Protein AF-A0A811NCP0-F1 (afdb_monomer)

Foldseek 3Di:
DVQVVLVVVLVVLVVVLVVLVVLLVVLQCVQPPVVHQGLDRDQADPVGHGDPSDDPVVSVVSNVVSVVSVVVSVVSVVSSVVSVVVNVVVVVVVVVVVPVVDDPDDDDDDDDDDDDDDDDDDPPVQDFDDFAQDDDPPDPCVVVPDDHGQTHQDDQPQGDDDVSVVVVVVRCVVQPVHDRDPPDSPDPDDDDDD

Organism: NCBI:txid422564

Mean predicted aligned error: 18.84 Å

Radius of gyration: 27.93 Å; Cα contacts (8 Å, |Δi|>4): 122; chains: 1; bounding box: 70×45×68 Å

Secondary structure (DSSP, 8-state):
--HHHHHHHHHHHHHHHHHHHHHHHHHHHHHTSTT--TTT--SB-TTSSBPTTS-HHHHHHHHHHHHHHHHHHHHHHHHHHHHHHHHHHHHHHHHHHHHTTS----------------SS-----PPP-EE-----TTSHHHHTT--TT-EE-EETTEES-TTHHHHHHHHHHHTTT-PPP-------------

Solvent-accessible surface area (backbone atoms only — not comparable to full-atom values): 12337 Å² total; per-residue (Å²): 131,61,67,69,54,48,53,54,52,38,53,52,42,51,54,50,42,52,53,45,50,55,49,45,49,52,50,50,52,60,30,57,34,93,89,44,48,40,92,80,52,72,69,50,47,98,88,72,45,75,42,85,90,52,64,60,72,56,52,51,51,49,50,52,52,46,54,52,44,52,51,52,44,50,53,43,50,55,50,40,53,54,42,50,51,51,53,51,55,56,49,53,56,49,52,58,63,61,53,69,80,69,73,96,77,89,86,87,88,88,87,88,86,85,91,82,88,85,87,78,88,79,76,73,83,62,56,61,74,48,64,39,84,79,81,58,89,89,35,70,57,47,76,74,64,60,53,78,67,42,58,40,39,59,55,93,95,43,54,75,51,97,64,44,66,64,50,51,52,52,53,50,67,74,41,62,98,52,91,75,83,88,83,71,78,72,79,78,78,82,80,86,82,129

InterPro domains:
  IPR035269 26S Proteasome non-ATPase regulatory subunit 9 [PTHR12651] (1-181)
  IPR036034 PDZ superfamily [G3DSA:2.30.42.10] (113-191)
  IPR036034 PDZ superfamily [SSF50156] (107-165)
  IPR040815 Nas2, N-terminal [PF18265] (12-89)

Structure (mmCIF, N/CA/C/O backbone):
data_AF-A0A811NCP0-F1
#
_entry.id   AF-A0A811NCP0-F1
#
loop_
_atom_site.group_PDB
_atom_site.id
_atom_site.type_symbol
_atom_site.label_atom_id
_atom_site.label_alt_id
_atom_site.label_comp_id
_atom_site.label_asym_id
_atom_site.label_entity_id
_atom_site.label_seq_id
_atom_site.pdbx_PDB_ins_code
_atom_site.Cartn_x
_atom_site.Cartn_y
_atom_site.Cartn_z
_atom_site.occupancy
_atom_site.B_iso_or_equiv
_atom_site.auth_seq_id
_atom_site.auth_comp_id
_atom_site.auth_asym_id
_atom_site.auth_atom_id
_atom_site.pdbx_PDB_model_num
ATOM 1 N N . MET A 1 1 ? -4.369 8.694 32.221 1.00 52.19 1 MET A N 1
ATOM 2 C CA . MET A 1 1 ? -3.787 9.727 31.330 1.00 52.19 1 MET A CA 1
ATOM 3 C C . MET A 1 1 ? -3.137 9.151 30.058 1.00 52.19 1 MET A C 1
ATOM 5 O O . MET A 1 1 ? -2.475 9.900 29.364 1.00 52.19 1 MET A O 1
ATOM 9 N N . VAL A 1 2 ? -3.370 7.880 29.686 1.00 60.38 2 VAL A N 1
ATOM 10 C CA . VAL A 1 2 ? -2.637 7.196 28.590 1.00 60.38 2 VAL A CA 1
ATOM 11 C C . VAL A 1 2 ? -3.219 7.449 27.186 1.00 60.38 2 VAL A C 1
ATOM 13 O O . VAL A 1 2 ? -2.482 7.603 26.223 1.00 60.38 2 VAL A O 1
ATOM 16 N N . ALA A 1 3 ? -4.543 7.580 27.057 1.00 62.66 3 ALA A N 1
ATOM 17 C CA . ALA A 1 3 ? -5.211 7.756 25.760 1.00 62.66 3 ALA A CA 1
ATOM 18 C C . ALA A 1 3 ? -4.748 8.952 24.883 1.00 62.66 3 ALA A C 1
ATOM 20 O O . ALA A 1 3 ? -4.667 8.773 23.667 1.00 62.66 3 ALA A O 1
ATOM 21 N N . PRO A 1 4 ? -4.464 10.166 25.413 1.00 72.94 4 PRO A N 1
ATOM 22 C CA . PRO A 1 4 ? -4.012 11.272 24.562 1.00 72.94 4 PRO A CA 1
ATOM 23 C C . PRO A 1 4 ? -2.613 11.040 23.976 1.00 72.94 4 PRO A C 1
ATOM 25 O O . PRO A 1 4 ? -2.344 11.505 22.872 1.00 72.94 4 PRO A O 1
ATOM 28 N N . ASP A 1 5 ? -1.761 10.296 24.683 1.00 87.94 5 ASP A N 1
ATOM 29 C CA . ASP A 1 5 ? -0.384 10.019 24.273 1.00 87.94 5 ASP A CA 1
ATOM 30 C C . ASP A 1 5 ? -0.344 9.019 23.108 1.00 87.94 5 ASP A C 1
ATOM 32 O O . ASP A 1 5 ? 0.209 9.313 22.049 1.00 87.94 5 ASP A O 1
ATOM 36 N N . VAL A 1 6 ? -1.087 7.910 23.230 1.00 92.00 6 VAL A N 1
ATOM 37 C CA . VAL A 1 6 ? -1.214 6.894 22.168 1.00 92.00 6 VAL A CA 1
ATOM 38 C C . VAL A 1 6 ? -1.834 7.487 20.900 1.00 92.00 6 VAL A C 1
ATOM 40 O O . VAL A 1 6 ? -1.394 7.194 19.788 1.00 92.00 6 VAL A O 1
ATOM 43 N N . LYS A 1 7 ? -2.829 8.375 21.035 1.00 91.94 7 LYS A N 1
ATOM 44 C CA . LYS A 1 7 ? -3.429 9.065 19.883 1.00 91.94 7 LYS A CA 1
ATOM 45 C C . LYS A 1 7 ? -2.405 9.936 19.149 1.00 91.94 7 LYS A C 1
ATOM 47 O O . LYS A 1 7 ? -2.344 9.888 17.922 1.00 91.94 7 LYS A O 1
ATOM 52 N N . ALA A 1 8 ? -1.616 10.720 19.883 1.00 93.81 8 ALA A N 1
ATOM 53 C CA . ALA A 1 8 ? -0.586 11.571 19.295 1.00 93.81 8 ALA A CA 1
ATOM 54 C C . ALA A 1 8 ? 0.528 10.744 18.631 1.00 93.81 8 ALA A C 1
ATOM 56 O O . ALA A 1 8 ? 0.982 11.094 17.543 1.00 93.81 8 ALA A O 1
ATOM 57 N N . GLU A 1 9 ? 0.937 9.631 19.244 1.00 94.44 9 GLU A N 1
ATOM 58 C CA . GLU A 1 9 ? 1.897 8.699 18.646 1.00 94.44 9 GLU A CA 1
ATOM 59 C C . GLU A 1 9 ? 1.352 8.071 17.356 1.00 94.44 9 GLU A C 1
ATOM 61 O O . GLU A 1 9 ? 2.052 8.034 16.348 1.00 94.44 9 GLU A O 1
ATOM 66 N N . THR A 1 10 ? 0.085 7.647 17.350 1.00 95.12 10 THR A N 1
ATOM 67 C CA . THR A 1 10 ? -0.569 7.069 16.163 1.00 95.12 10 THR A CA 1
ATOM 68 C C . THR A 1 10 ? -0.574 8.046 14.990 1.00 95.12 10 THR A C 1
ATOM 70 O O . THR A 1 10 ? -0.2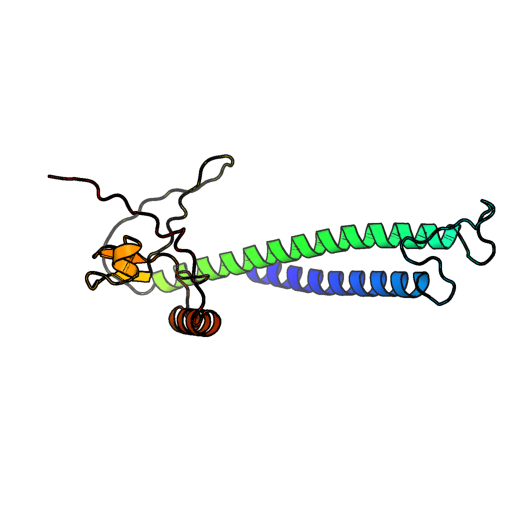47 7.660 13.873 1.00 95.12 10 THR A O 1
ATOM 73 N N . MET A 1 11 ? -0.891 9.322 15.242 1.00 95.81 11 MET A N 1
ATOM 74 C CA . MET A 1 11 ? -0.859 10.363 14.207 1.00 95.81 11 MET A CA 1
ATOM 75 C C . MET A 1 11 ? 0.549 10.541 13.627 1.00 95.81 11 MET A C 1
ATOM 77 O O . MET A 1 11 ? 0.709 10.537 12.412 1.00 95.81 11 MET A O 1
ATOM 81 N N . LYS A 1 12 ? 1.584 10.586 14.477 1.00 96.88 12 LYS A N 1
ATOM 82 C CA . LYS A 1 12 ? 2.981 10.660 14.016 1.00 96.88 12 LYS A CA 1
ATOM 83 C C . LYS A 1 12 ? 3.385 9.454 13.168 1.00 96.88 12 LYS A C 1
ATOM 85 O O . LYS A 1 12 ? 4.094 9.615 12.181 1.00 96.88 12 LYS A O 1
ATOM 90 N N . LEU A 1 13 ? 2.948 8.251 13.547 1.00 97.38 13 LEU A N 1
ATOM 91 C CA . LEU A 1 13 ? 3.222 7.036 12.777 1.00 97.38 13 LEU A CA 1
ATOM 92 C C . LEU A 1 13 ? 2.517 7.054 11.417 1.00 97.38 13 LEU A C 1
ATOM 94 O O . LEU A 1 13 ? 3.100 6.598 10.440 1.00 97.38 13 LEU A O 1
ATOM 98 N N . MET A 1 14 ? 1.302 7.604 11.326 1.00 97.12 14 MET A N 1
ATOM 99 C CA . MET A 1 14 ? 0.609 7.787 10.045 1.00 97.12 14 MET A CA 1
ATOM 100 C C . MET A 1 14 ? 1.367 8.748 9.122 1.00 97.12 14 MET A C 1
ATOM 102 O O . MET A 1 14 ? 1.558 8.429 7.949 1.00 97.12 14 MET A O 1
ATOM 106 N N . ASP A 1 15 ? 1.855 9.872 9.654 1.00 97.62 15 ASP A N 1
ATOM 107 C CA . ASP A 1 15 ? 2.679 10.819 8.891 1.00 97.62 15 ASP A CA 1
ATOM 108 C C . ASP A 1 15 ? 3.985 10.159 8.417 1.00 97.62 15 ASP A C 1
ATOM 110 O O . ASP A 1 15 ? 4.369 10.277 7.252 1.00 97.62 15 ASP A O 1
ATOM 114 N N . GLN A 1 16 ? 4.644 9.400 9.301 1.00 97.31 16 GLN A N 1
ATOM 115 C CA . GLN A 1 16 ? 5.842 8.633 8.959 1.00 97.31 16 GLN A CA 1
ATOM 116 C C . GLN A 1 16 ? 5.556 7.593 7.868 1.00 97.31 16 GLN A C 1
ATOM 118 O O . GLN A 1 16 ? 6.345 7.466 6.932 1.00 97.31 16 GLN A O 1
ATOM 123 N N . ARG A 1 17 ? 4.425 6.879 7.951 1.00 98.06 17 ARG A N 1
ATOM 124 C CA . ARG A 1 17 ? 4.001 5.908 6.934 1.00 98.06 17 ARG A CA 1
ATOM 125 C C . ARG A 1 17 ? 3.844 6.574 5.568 1.00 98.06 17 ARG A C 1
ATOM 127 O O . ARG A 1 17 ? 4.369 6.054 4.590 1.00 98.06 17 ARG A O 1
ATOM 134 N N . GLY A 1 18 ? 3.204 7.743 5.518 1.00 97.81 18 GLY A N 1
ATOM 135 C CA . GLY A 1 18 ? 3.064 8.523 4.286 1.00 97.81 18 GLY A CA 1
ATOM 136 C C . GLY A 1 18 ? 4.411 8.964 3.699 1.00 97.81 18 GLY A C 1
ATOM 137 O O . GLY A 1 18 ? 4.603 8.918 2.487 1.00 97.81 18 GLY A O 1
ATOM 138 N N . GLY A 1 19 ? 5.379 9.324 4.550 1.00 97.69 19 GLY A N 1
ATOM 139 C CA . GLY A 1 19 ? 6.748 9.622 4.118 1.00 97.69 19 GLY A CA 1
ATOM 140 C C . GLY A 1 19 ? 7.460 8.417 3.491 1.00 97.69 19 GLY A C 1
ATOM 141 O O . GLY A 1 19 ? 8.088 8.554 2.441 1.00 97.69 19 GLY A O 1
ATOM 142 N N . LEU A 1 20 ? 7.320 7.233 4.098 1.00 97.88 20 LEU A N 1
ATOM 143 C CA . LEU A 1 20 ? 7.867 5.982 3.560 1.00 97.88 20 LEU A CA 1
ATOM 144 C C . LEU A 1 20 ? 7.220 5.614 2.218 1.00 97.88 20 LEU A C 1
ATOM 146 O O . LEU A 1 20 ? 7.925 5.239 1.285 1.00 97.88 20 LEU A O 1
ATOM 150 N N . GLU A 1 21 ? 5.897 5.748 2.103 1.00 97.75 21 GLU A N 1
ATOM 151 C CA . GLU A 1 21 ? 5.142 5.493 0.866 1.00 97.75 21 GLU A CA 1
ATOM 152 C C . GLU A 1 21 ? 5.612 6.401 -0.276 1.00 97.75 21 GLU A C 1
ATOM 154 O O . GLU A 1 21 ? 5.972 5.907 -1.344 1.00 97.75 21 GLU A O 1
ATOM 159 N N . ALA A 1 22 ? 5.731 7.706 -0.021 1.00 98.00 22 ALA A N 1
ATOM 160 C CA . ALA A 1 22 ? 6.229 8.660 -1.008 1.00 98.00 22 ALA A CA 1
ATOM 161 C C . ALA A 1 22 ? 7.657 8.330 -1.479 1.00 98.00 22 ALA A C 1
ATOM 163 O O . ALA A 1 22 ? 7.987 8.491 -2.658 1.00 98.00 22 ALA A O 1
ATOM 164 N N . GLU A 1 23 ? 8.516 7.853 -0.574 1.00 97.44 23 GLU A N 1
ATOM 165 C CA . GLU A 1 23 ? 9.870 7.445 -0.936 1.00 97.44 23 GLU A CA 1
ATOM 166 C C . GLU A 1 23 ? 9.886 6.148 -1.757 1.00 97.44 23 GLU A C 1
ATOM 168 O O . GLU A 1 23 ? 10.594 6.070 -2.766 1.00 97.44 23 GLU A O 1
ATOM 173 N N . MET A 1 24 ? 9.077 5.152 -1.381 1.00 98.00 24 MET A N 1
ATOM 174 C CA . MET A 1 24 ? 8.908 3.928 -2.167 1.00 98.00 24 MET A CA 1
ATOM 175 C C . MET A 1 24 ? 8.434 4.250 -3.587 1.00 98.00 24 MET A C 1
ATOM 177 O O . MET A 1 24 ? 9.032 3.762 -4.548 1.00 98.00 24 MET A O 1
ATOM 181 N N . ASP A 1 25 ? 7.431 5.116 -3.731 1.00 97.88 25 ASP A N 1
ATOM 182 C CA . ASP A 1 25 ? 6.893 5.533 -5.028 1.00 97.88 25 ASP A CA 1
ATOM 183 C C . ASP A 1 25 ? 7.942 6.251 -5.881 1.00 97.88 25 ASP A C 1
ATOM 185 O O . ASP A 1 25 ? 8.075 5.967 -7.074 1.00 97.88 25 ASP A O 1
ATOM 189 N N . ALA A 1 26 ? 8.756 7.123 -5.279 1.00 97.44 26 ALA A N 1
ATOM 190 C CA . ALA A 1 26 ? 9.847 7.794 -5.980 1.00 97.44 26 ALA A CA 1
ATOM 191 C C . ALA A 1 26 ? 10.896 6.799 -6.514 1.00 97.44 26 ALA A C 1
ATOM 193 O O . ALA A 1 26 ? 11.385 6.945 -7.642 1.00 97.44 26 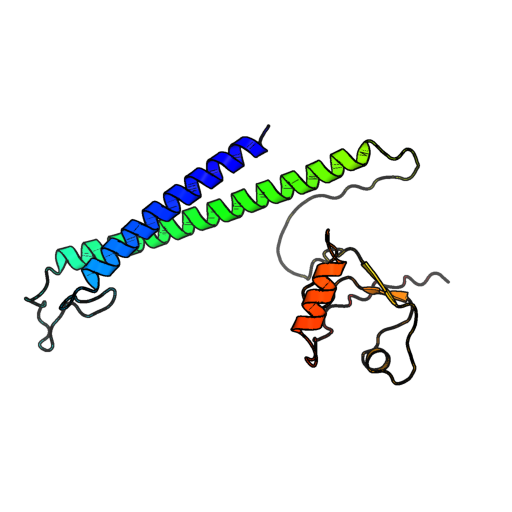ALA A O 1
ATOM 194 N N . ILE A 1 27 ? 11.234 5.769 -5.731 1.00 96.69 27 ILE A N 1
ATOM 195 C CA . ILE A 1 27 ? 12.158 4.707 -6.152 1.00 96.69 27 ILE A CA 1
ATOM 196 C C . ILE A 1 27 ? 11.534 3.858 -7.264 1.00 96.69 27 ILE A C 1
ATOM 198 O O . ILE A 1 27 ? 12.189 3.579 -8.272 1.00 96.69 27 ILE A O 1
ATOM 202 N N . ILE A 1 28 ? 10.265 3.471 -7.116 1.00 96.62 28 ILE A N 1
ATOM 203 C CA . ILE A 1 28 ? 9.532 2.676 -8.108 1.00 96.62 28 ILE A CA 1
ATOM 204 C C . ILE A 1 28 ? 9.437 3.431 -9.436 1.00 96.62 28 ILE A C 1
ATOM 206 O O . ILE A 1 28 ? 9.730 2.850 -10.484 1.00 96.62 28 ILE A O 1
ATOM 210 N N . ALA A 1 29 ? 9.104 4.722 -9.401 1.00 95.88 29 ALA A N 1
ATOM 211 C CA . ALA A 1 29 ? 9.037 5.573 -10.583 1.00 95.88 29 ALA A CA 1
ATOM 212 C C . ALA A 1 29 ? 10.390 5.650 -11.304 1.00 95.88 29 ALA A C 1
ATOM 214 O O . ALA A 1 29 ? 10.447 5.531 -12.527 1.00 95.88 29 ALA A O 1
ATOM 215 N N . ARG A 1 30 ? 11.497 5.771 -10.556 1.00 94.06 30 ARG A N 1
ATOM 216 C CA . ARG A 1 30 ? 12.851 5.777 -11.130 1.00 94.06 30 ARG A CA 1
ATOM 217 C C . ARG A 1 30 ? 13.214 4.442 -11.780 1.00 94.06 30 ARG A C 1
ATOM 219 O O . ARG A 1 30 ? 13.768 4.433 -12.873 1.00 94.06 30 ARG A O 1
ATOM 226 N N . LEU A 1 31 ? 12.913 3.323 -11.120 1.00 94.50 31 LEU A N 1
ATOM 227 C CA . LEU A 1 31 ? 13.220 1.983 -11.635 1.00 94.50 31 LEU A CA 1
ATOM 228 C C . LEU A 1 31 ? 12.360 1.598 -12.847 1.00 94.50 31 LEU A C 1
ATOM 230 O O . LEU A 1 31 ? 12.810 0.820 -13.687 1.00 94.50 31 LEU A O 1
ATOM 234 N N . THR A 1 32 ? 11.142 2.135 -12.928 1.00 94.75 32 THR A N 1
ATOM 235 C CA . THR A 1 32 ? 10.143 1.833 -13.972 1.00 94.75 32 THR A CA 1
ATOM 236 C C . THR A 1 32 ? 10.107 2.899 -15.073 1.00 94.75 32 THR A C 1
ATOM 238 O O . THR A 1 32 ? 9.247 2.865 -15.951 1.00 94.75 32 THR A O 1
ATOM 241 N N . ALA A 1 33 ? 11.044 3.852 -15.057 1.00 92.00 33 ALA A N 1
ATOM 242 C CA . ALA A 1 33 ? 11.210 4.804 -16.146 1.00 92.00 33 ALA A CA 1
ATOM 243 C C . ALA A 1 33 ? 11.435 4.066 -17.486 1.00 92.00 33 ALA A C 1
ATOM 245 O O . ALA A 1 33 ? 11.950 2.944 -17.485 1.00 92.00 33 ALA A O 1
ATOM 246 N N . PRO A 1 34 ? 11.073 4.660 -18.638 1.00 88.56 34 PRO A N 1
ATOM 247 C CA . PRO A 1 34 ? 11.285 4.034 -19.942 1.00 88.56 34 PRO A CA 1
ATOM 248 C C . PRO A 1 34 ? 12.755 3.636 -20.137 1.00 88.56 34 PRO A C 1
ATOM 250 O O . PRO A 1 34 ? 13.644 4.473 -20.003 1.00 88.56 34 PRO A O 1
ATOM 253 N N . GLY A 1 35 ? 13.011 2.357 -20.430 1.00 84.00 35 GLY A N 1
ATOM 254 C CA . GLY A 1 35 ? 14.371 1.803 -20.527 1.00 84.00 35 GLY A CA 1
ATOM 255 C C . GLY A 1 35 ? 14.975 1.333 -19.196 1.00 84.00 35 GLY A C 1
ATOM 256 O O . GLY A 1 35 ? 16.064 0.772 -19.182 1.00 84.00 35 GLY A O 1
ATOM 257 N N . GLY A 1 36 ? 14.270 1.504 -18.076 1.00 86.44 36 GLY A N 1
ATOM 258 C CA . GLY A 1 36 ? 14.671 0.984 -16.775 1.00 86.44 36 GLY A CA 1
ATOM 259 C C . GLY A 1 36 ? 14.477 -0.536 -16.659 1.00 86.44 36 GLY A C 1
ATOM 260 O O . GLY A 1 36 ? 13.595 -1.115 -17.298 1.00 86.44 36 GLY A O 1
ATOM 261 N N . PRO A 1 37 ? 15.258 -1.218 -15.803 1.00 89.88 37 PRO A N 1
ATOM 262 C CA . PRO A 1 37 ? 15.136 -2.658 -15.585 1.00 89.88 37 PRO A CA 1
ATOM 263 C C . PRO A 1 37 ? 13.932 -3.027 -14.702 1.00 89.88 37 PRO A C 1
ATOM 265 O O . PRO A 1 37 ? 13.744 -4.199 -14.383 1.00 89.88 37 PRO A O 1
ATOM 268 N N . GLY A 1 38 ? 13.135 -2.061 -14.237 1.00 91.44 38 GLY A N 1
ATOM 269 C CA . GLY A 1 38 ? 12.035 -2.297 -13.307 1.00 91.44 38 GLY A CA 1
ATOM 270 C C . GLY A 1 38 ? 12.502 -2.793 -11.934 1.00 91.44 38 GLY A C 1
ATOM 271 O O . GLY A 1 38 ? 13.694 -2.829 -11.607 1.00 91.44 38 GLY A O 1
ATOM 272 N N . ILE A 1 39 ? 11.541 -3.209 -11.108 1.00 91.88 39 ILE A N 1
ATOM 273 C CA . ILE A 1 39 ? 11.802 -3.685 -9.739 1.00 91.88 39 ILE A CA 1
ATOM 274 C C . ILE A 1 39 ? 12.457 -5.078 -9.742 1.00 91.88 39 ILE A C 1
ATOM 276 O O . ILE A 1 39 ? 13.289 -5.368 -8.887 1.00 91.88 39 ILE A O 1
ATOM 280 N N . THR A 1 40 ? 12.120 -5.925 -10.718 1.00 91.75 40 THR A N 1
ATOM 281 C CA . THR A 1 40 ? 12.551 -7.335 -10.784 1.00 91.75 40 THR A CA 1
ATOM 282 C C . THR A 1 40 ? 13.244 -7.723 -12.088 1.00 91.75 40 THR A C 1
ATOM 284 O O . THR A 1 40 ? 13.710 -8.852 -12.202 1.00 91.75 40 THR A O 1
ATOM 287 N N . GLY A 1 41 ? 13.337 -6.831 -13.078 1.00 90.38 41 GLY A N 1
ATOM 288 C CA . GLY A 1 41 ? 13.883 -7.192 -14.386 1.00 90.38 41 GLY A CA 1
ATOM 289 C C . GLY A 1 41 ? 15.382 -7.497 -14.369 1.00 90.38 41 GLY A C 1
ATOM 290 O O . GLY A 1 41 ? 16.114 -7.134 -13.435 1.00 90.38 41 GLY A O 1
ATOM 291 N N . GLY A 1 42 ? 15.817 -8.191 -15.421 1.00 91.19 42 GLY A N 1
ATOM 292 C CA . GLY A 1 42 ? 17.194 -8.636 -15.608 1.00 91.19 42 GLY A CA 1
ATOM 293 C C . GLY A 1 42 ? 18.180 -7.477 -15.758 1.00 91.19 42 GLY A C 1
ATOM 294 O O . GLY A 1 42 ? 17.882 -6.457 -16.379 1.00 91.19 42 GLY A O 1
ATOM 295 N N . LEU A 1 43 ? 19.367 -7.653 -15.176 1.00 92.88 43 LEU A N 1
ATOM 296 C CA . LEU A 1 43 ? 20.487 -6.699 -15.238 1.00 92.88 43 LEU A CA 1
ATOM 297 C C . LEU A 1 43 ? 21.550 -7.114 -16.267 1.00 92.88 43 LEU A C 1
ATOM 299 O O . LEU A 1 43 ? 22.614 -6.508 -16.358 1.00 92.88 43 LEU A O 1
ATOM 303 N N . VAL A 1 44 ? 21.258 -8.172 -17.015 1.00 93.06 44 VAL A N 1
ATOM 304 C CA . VAL A 1 44 ? 22.150 -8.830 -17.962 1.00 93.06 44 VAL A CA 1
ATOM 305 C C . VAL A 1 44 ? 21.443 -8.860 -19.313 1.00 93.06 44 VAL A C 1
ATOM 307 O O . VAL A 1 44 ? 20.212 -8.950 -19.363 1.00 93.06 44 VAL A O 1
ATOM 310 N N . ASP A 1 45 ? 22.203 -8.710 -20.389 1.00 91.31 45 ASP A N 1
ATOM 311 C CA . ASP A 1 45 ? 21.698 -8.809 -21.754 1.00 91.31 45 ASP A CA 1
ATOM 312 C C . ASP A 1 45 ? 21.509 -10.273 -22.204 1.00 91.31 45 ASP A C 1
ATOM 314 O O . ASP A 1 45 ? 21.667 -11.220 -21.431 1.00 91.31 45 ASP A O 1
ATOM 318 N N . ALA A 1 46 ? 21.122 -10.464 -23.468 1.00 91.12 46 ALA A N 1
ATOM 319 C CA . ALA A 1 46 ? 20.904 -11.790 -24.046 1.00 91.12 46 ALA A CA 1
ATOM 320 C C . ALA A 1 46 ? 22.200 -12.605 -24.224 1.00 91.12 46 ALA A C 1
ATOM 322 O O . ALA A 1 46 ? 22.133 -13.825 -24.364 1.00 91.12 46 ALA A O 1
ATOM 323 N N . GLU A 1 47 ? 23.360 -11.949 -24.224 1.00 91.56 47 GLU A N 1
ATOM 324 C CA . GLU A 1 47 ? 24.674 -12.573 -24.395 1.00 91.56 47 GLU A CA 1
ATOM 325 C C . GLU A 1 47 ? 25.326 -12.931 -23.049 1.00 91.56 47 GLU A C 1
ATOM 327 O O . GLU A 1 47 ? 26.350 -13.612 -23.016 1.00 91.56 47 GLU A O 1
ATOM 332 N N . GLY A 1 48 ? 24.715 -12.531 -21.930 1.00 92.19 48 GLY A N 1
ATOM 333 C CA . GLY A 1 48 ? 25.212 -12.822 -20.589 1.00 92.19 48 GLY A CA 1
ATOM 334 C C . GLY A 1 48 ? 26.116 -11.731 -20.010 1.00 92.19 48 GLY A C 1
ATOM 335 O O . GLY A 1 48 ? 26.732 -11.956 -18.965 1.00 92.19 48 GLY A O 1
ATOM 336 N N . PHE A 1 49 ? 26.186 -10.553 -20.635 1.00 92.25 49 PHE A N 1
ATOM 337 C CA . PHE A 1 49 ? 26.996 -9.431 -20.166 1.00 92.25 49 PHE A CA 1
ATOM 338 C C . PHE A 1 49 ? 26.167 -8.387 -19.401 1.00 92.25 49 PHE A C 1
ATOM 340 O O . PHE A 1 49 ? 24.960 -8.247 -19.624 1.00 92.25 49 PHE A O 1
ATOM 347 N N . PRO A 1 50 ? 26.785 -7.649 -18.454 1.00 94.00 50 PRO A N 1
ATOM 348 C CA . PRO A 1 50 ? 26.120 -6.553 -17.764 1.00 94.00 50 PRO A CA 1
ATOM 349 C C . PRO A 1 50 ? 25.592 -5.528 -18.767 1.00 94.00 50 PRO A C 1
ATOM 351 O O . PRO A 1 50 ? 26.340 -5.019 -19.602 1.00 94.00 50 PRO A O 1
ATOM 354 N N . ARG A 1 51 ? 24.304 -5.210 -18.654 1.00 91.38 51 ARG A N 1
ATOM 355 C CA . ARG A 1 51 ? 23.640 -4.225 -19.504 1.00 91.38 51 ARG A CA 1
ATOM 356 C C . ARG A 1 51 ? 24.339 -2.864 -19.446 1.00 91.38 51 ARG A C 1
ATOM 358 O O . ARG A 1 51 ? 24.509 -2.298 -18.368 1.00 91.38 51 ARG A O 1
ATOM 365 N N . SER A 1 52 ? 24.720 -2.342 -20.609 1.00 90.25 52 SER A N 1
ATOM 366 C CA . SER A 1 52 ? 25.432 -1.065 -20.753 1.00 90.25 52 SER A CA 1
ATOM 367 C C . SER A 1 52 ? 24.508 0.157 -20.770 1.00 90.25 52 SER A C 1
ATOM 369 O O . SER A 1 52 ? 24.969 1.279 -20.577 1.00 90.25 52 SER A O 1
ATOM 371 N N . ASP A 1 53 ? 23.207 -0.054 -20.969 1.00 89.75 53 ASP A N 1
ATOM 372 C CA . ASP A 1 53 ? 22.160 0.969 -20.980 1.00 89.75 53 ASP A CA 1
ATOM 373 C C . ASP A 1 53 ? 21.761 1.458 -19.577 1.00 89.75 53 ASP A C 1
ATOM 375 O O . ASP A 1 53 ? 21.116 2.499 -19.452 1.00 89.75 53 ASP A O 1
ATOM 379 N N . ILE A 1 54 ? 22.152 0.742 -18.516 1.00 90.19 54 ILE A N 1
ATOM 380 C CA . ILE A 1 54 ? 21.734 1.021 -17.136 1.00 90.19 54 ILE A CA 1
ATOM 381 C C . ILE A 1 54 ? 22.917 1.070 -16.163 1.00 90.19 54 ILE A C 1
ATOM 383 O O . ILE A 1 54 ? 23.878 0.311 -16.257 1.00 90.19 54 ILE A O 1
ATOM 387 N N . ASP A 1 55 ? 22.806 1.925 -15.147 1.00 92.75 55 ASP A N 1
ATOM 388 C CA . ASP A 1 55 ? 23.728 1.941 -14.009 1.00 92.75 55 ASP A CA 1
ATOM 389 C C . ASP A 1 55 ? 23.341 0.838 -13.008 1.00 92.75 55 ASP A C 1
ATOM 391 O O . ASP A 1 55 ? 22.534 1.034 -12.092 1.00 92.75 55 ASP A O 1
ATOM 395 N N . ILE A 1 56 ? 23.889 -0.360 -13.224 1.00 92.44 56 ILE A N 1
ATOM 396 C CA . ILE A 1 56 ? 23.609 -1.561 -12.423 1.00 92.44 56 ILE A CA 1
ATOM 397 C C . ILE A 1 56 ? 23.853 -1.338 -10.917 1.00 92.44 56 ILE A C 1
ATOM 399 O O . ILE A 1 56 ? 22.956 -1.669 -10.133 1.00 92.44 56 ILE A O 1
ATOM 403 N N . PRO A 1 57 ? 24.997 -0.776 -10.469 1.00 94.50 57 PRO A N 1
ATOM 404 C CA . PRO A 1 57 ? 25.214 -0.455 -9.058 1.00 94.50 57 PRO A CA 1
ATOM 405 C C . PRO A 1 57 ? 24.101 0.396 -8.440 1.00 94.50 57 PRO A C 1
ATOM 407 O O . PRO A 1 57 ? 23.624 0.091 -7.343 1.00 94.50 57 PRO A O 1
ATOM 410 N N . ASN A 1 58 ? 23.648 1.433 -9.146 1.00 93.88 58 ASN A N 1
ATOM 411 C CA . ASN A 1 58 ? 22.578 2.300 -8.663 1.00 93.88 58 ASN A CA 1
ATOM 412 C C . ASN A 1 58 ? 21.244 1.555 -8.601 1.00 93.88 58 ASN A C 1
ATOM 414 O O . ASN A 1 58 ? 20.572 1.596 -7.574 1.00 93.88 58 ASN A O 1
ATOM 418 N N . VAL A 1 59 ? 20.895 0.784 -9.634 1.00 94.75 59 VAL A N 1
ATOM 419 C CA . VAL A 1 59 ? 19.680 -0.049 -9.639 1.00 94.75 59 VAL A CA 1
ATOM 420 C C . VAL A 1 59 ? 19.657 -1.012 -8.450 1.00 94.75 59 VAL A C 1
ATOM 422 O O . VAL A 1 59 ? 18.629 -1.140 -7.783 1.00 94.75 59 VAL A O 1
ATOM 425 N N . LEU A 1 60 ? 20.780 -1.663 -8.142 1.00 94.88 60 LEU A N 1
ATOM 426 C CA . LEU A 1 60 ? 20.889 -2.551 -6.983 1.00 94.88 60 LEU A CA 1
ATOM 427 C C . LEU A 1 60 ? 20.710 -1.795 -5.663 1.00 94.88 60 LEU A C 1
ATOM 429 O O . LEU A 1 60 ? 19.994 -2.274 -4.783 1.00 94.88 60 LEU A O 1
ATOM 433 N N . ALA A 1 61 ? 21.309 -0.609 -5.535 1.00 96.25 61 ALA A N 1
ATOM 434 C CA . ALA A 1 61 ? 21.134 0.241 -4.361 1.00 96.25 61 ALA A CA 1
ATOM 435 C C . ALA A 1 61 ? 19.667 0.670 -4.184 1.00 96.25 61 ALA A C 1
ATOM 437 O O . ALA A 1 61 ? 19.128 0.566 -3.084 1.00 96.25 61 ALA A O 1
ATOM 438 N N . GLN A 1 62 ? 18.994 1.071 -5.268 1.00 96.31 62 GLN A N 1
ATOM 439 C CA . GLN A 1 62 ? 17.571 1.420 -5.260 1.00 96.31 62 GLN A CA 1
ATOM 440 C C . GLN A 1 62 ? 16.692 0.223 -4.872 1.00 96.31 62 GLN A C 1
ATOM 442 O O . GLN A 1 62 ? 15.815 0.358 -4.024 1.00 96.31 62 GLN A O 1
ATOM 447 N N . ARG A 1 63 ? 16.941 -0.968 -5.437 1.00 96.69 63 ARG A N 1
ATOM 448 C CA . ARG A 1 63 ? 16.191 -2.191 -5.095 1.00 96.69 63 ARG A CA 1
ATOM 449 C C . ARG A 1 63 ? 16.382 -2.596 -3.635 1.00 96.69 63 ARG A C 1
ATOM 451 O O . ARG A 1 63 ? 15.409 -2.970 -2.986 1.00 96.69 63 ARG A O 1
ATOM 458 N N . ARG A 1 64 ? 17.608 -2.498 -3.108 1.00 97.25 64 ARG A N 1
ATOM 459 C CA . ARG A 1 64 ? 17.883 -2.745 -1.685 1.00 97.25 64 ARG A CA 1
ATOM 460 C C . ARG A 1 64 ? 17.110 -1.762 -0.812 1.00 97.25 64 ARG A C 1
ATOM 462 O O . ARG A 1 64 ? 16.397 -2.190 0.087 1.00 97.25 64 ARG A O 1
ATOM 469 N N . ARG A 1 65 ? 17.196 -0.469 -1.126 1.00 97.56 65 ARG A N 1
ATOM 470 C CA . ARG A 1 65 ? 16.512 0.575 -0.363 1.00 97.56 65 ARG A CA 1
ATOM 471 C C . ARG A 1 65 ? 14.994 0.419 -0.392 1.00 97.56 65 ARG A C 1
ATOM 473 O O . ARG A 1 65 ? 14.343 0.595 0.627 1.00 97.56 65 ARG A O 1
ATOM 480 N N . LEU A 1 66 ? 14.431 0.006 -1.526 1.00 97.69 66 LEU A N 1
ATOM 481 C CA . LEU A 1 66 ? 13.012 -0.332 -1.627 1.00 97.69 66 LEU A CA 1
ATOM 482 C C . LEU A 1 66 ? 12.628 -1.508 -0.714 1.00 97.69 66 LEU A C 1
ATOM 484 O O . LEU A 1 66 ? 11.550 -1.497 -0.127 1.00 97.69 66 LEU A O 1
ATOM 488 N N . ALA A 1 67 ? 13.483 -2.527 -0.593 1.00 97.56 67 ALA A N 1
ATOM 489 C CA . ALA A 1 67 ? 13.237 -3.655 0.305 1.00 97.56 67 ALA A CA 1
ATOM 490 C C . ALA A 1 67 ? 13.300 -3.243 1.786 1.00 97.56 67 ALA A C 1
ATOM 492 O O . ALA A 1 67 ? 12.450 -3.667 2.563 1.00 97.56 67 ALA A O 1
ATOM 493 N N . GLU A 1 68 ? 14.259 -2.391 2.156 1.00 97.88 68 GLU A N 1
ATOM 494 C CA . GLU A 1 68 ? 14.359 -1.800 3.499 1.00 97.88 68 GLU A CA 1
ATOM 495 C C . GLU A 1 68 ? 13.096 -0.993 3.836 1.00 97.88 68 GLU A C 1
ATOM 497 O O . GLU A 1 68 ? 12.419 -1.3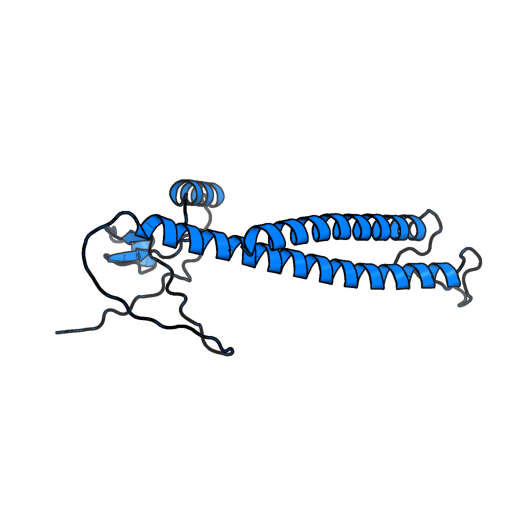01 4.814 1.00 97.88 68 GLU A O 1
ATOM 502 N N . LEU A 1 69 ? 12.692 -0.066 2.959 1.00 98.19 69 LEU A N 1
ATOM 503 C CA . LEU A 1 69 ? 11.487 0.752 3.148 1.00 98.19 69 LEU A CA 1
ATOM 504 C C . LEU A 1 69 ? 10.204 -0.078 3.273 1.00 98.19 69 LEU A C 1
ATOM 506 O O . LEU A 1 69 ? 9.313 0.286 4.034 1.00 98.19 69 LEU A O 1
ATOM 510 N N . ARG A 1 70 ? 10.092 -1.199 2.551 1.00 97.69 70 ARG A N 1
ATOM 511 C CA . ARG A 1 70 ? 8.943 -2.112 2.678 1.00 97.69 70 ARG A CA 1
ATOM 512 C C . ARG A 1 70 ? 8.875 -2.775 4.049 1.00 97.69 70 ARG A C 1
ATOM 514 O O . ARG A 1 70 ? 7.778 -2.960 4.572 1.00 97.69 70 ARG A O 1
ATOM 521 N N . ASN A 1 71 ? 10.022 -3.140 4.617 1.00 98.06 71 ASN A N 1
ATOM 522 C CA . ASN A 1 71 ? 10.073 -3.691 5.968 1.00 98.06 71 ASN A CA 1
ATOM 523 C C . ASN A 1 71 ? 9.696 -2.616 6.993 1.00 98.06 71 ASN A C 1
ATOM 525 O O . ASN A 1 71 ? 8.809 -2.851 7.810 1.00 98.06 71 ASN A O 1
ATOM 529 N N . ASP A 1 72 ? 10.268 -1.417 6.872 1.00 97.81 72 ASP A N 1
ATOM 530 C CA . ASP A 1 72 ? 9.958 -0.291 7.759 1.00 97.81 72 ASP A CA 1
ATOM 531 C C . ASP A 1 72 ? 8.474 0.097 7.688 1.00 97.81 72 ASP A C 1
ATOM 533 O O . ASP A 1 72 ? 7.825 0.327 8.709 1.00 97.81 72 ASP A O 1
ATOM 537 N N . HIS A 1 73 ? 7.898 0.128 6.482 1.00 98.31 73 HIS A N 1
ATOM 538 C CA . HIS A 1 73 ? 6.476 0.405 6.269 1.00 98.31 73 HIS A CA 1
ATOM 539 C C . HIS A 1 73 ? 5.585 -0.641 6.941 1.00 98.31 73 HIS A C 1
ATOM 541 O O . HIS A 1 73 ? 4.609 -0.283 7.609 1.00 98.31 73 HIS A O 1
ATOM 547 N N . LYS A 1 74 ? 5.945 -1.925 6.826 1.00 98.19 74 LYS A N 1
ATOM 548 C CA . LYS A 1 74 ? 5.251 -3.018 7.512 1.00 98.19 74 LYS A CA 1
ATOM 549 C C . LYS A 1 74 ? 5.315 -2.844 9.030 1.00 98.19 74 LYS A C 1
ATOM 551 O O . LYS A 1 74 ? 4.293 -2.991 9.698 1.00 98.19 74 LYS A O 1
ATOM 556 N N . ASP A 1 75 ? 6.476 -2.496 9.575 1.00 97.94 75 ASP A N 1
ATOM 557 C CA . ASP A 1 75 ? 6.660 -2.304 11.016 1.00 97.94 75 ASP A CA 1
ATOM 558 C C . ASP A 1 75 ? 5.872 -1.100 11.547 1.00 97.94 75 ASP A C 1
ATOM 560 O O . ASP A 1 75 ? 5.194 -1.204 12.575 1.00 97.94 75 ASP A O 1
ATOM 564 N N . VAL A 1 76 ? 5.888 0.023 10.822 1.00 97.88 76 VAL A N 1
ATOM 565 C CA . VAL A 1 76 ? 5.084 1.212 11.147 1.00 97.88 76 VAL A CA 1
ATOM 566 C C . VAL A 1 76 ? 3.592 0.889 11.092 1.00 97.88 76 VAL A C 1
ATOM 568 O O . VAL A 1 76 ? 2.859 1.258 12.009 1.00 97.88 76 VAL A O 1
ATOM 571 N N . THR A 1 77 ? 3.141 0.158 10.071 1.00 97.75 77 THR A N 1
ATOM 572 C CA . THR A 1 77 ? 1.735 -0.252 9.929 1.00 97.75 77 THR A CA 1
ATOM 573 C C . THR A 1 77 ? 1.297 -1.136 11.097 1.00 97.75 77 THR A C 1
ATOM 575 O O . THR A 1 77 ? 0.328 -0.809 11.775 1.00 97.75 77 THR A O 1
ATOM 578 N N . ASN A 1 78 ? 2.086 -2.158 11.443 1.00 97.62 78 ASN A N 1
ATOM 579 C CA . ASN A 1 78 ? 1.809 -3.015 12.600 1.00 97.62 78 ASN A CA 1
ATOM 580 C C . ASN A 1 78 ? 1.743 -2.225 13.918 1.00 97.62 78 ASN A C 1
ATOM 582 O O . ASN A 1 78 ? 0.988 -2.571 14.828 1.00 97.62 78 ASN A O 1
ATOM 586 N N . LYS A 1 79 ? 2.562 -1.176 14.065 1.00 96.69 79 LYS A N 1
ATOM 587 C CA . LYS A 1 79 ? 2.549 -0.326 15.260 1.00 96.69 79 LYS A CA 1
ATOM 588 C C . LYS A 1 79 ? 1.304 0.564 15.317 1.00 96.69 79 LYS A C 1
ATOM 590 O O . LYS A 1 79 ? 0.748 0.748 16.398 1.00 96.69 79 LYS A O 1
ATOM 595 N N . ILE A 1 80 ? 0.849 1.078 14.172 1.00 96.75 80 ILE A N 1
ATOM 596 C CA . ILE A 1 80 ? -0.422 1.809 14.062 1.00 96.75 80 ILE A CA 1
ATOM 597 C C . ILE A 1 80 ? -1.584 0.906 14.484 1.00 96.75 80 ILE A C 1
ATOM 599 O O . ILE A 1 80 ? -2.396 1.334 15.302 1.00 96.75 80 ILE A O 1
ATOM 603 N N . ASP A 1 81 ? -1.625 -0.336 13.997 1.00 95.94 81 ASP A N 1
ATOM 604 C CA . ASP A 1 81 ? -2.699 -1.287 14.308 1.00 95.94 81 ASP A CA 1
ATOM 605 C C . ASP A 1 81 ? -2.788 -1.569 15.816 1.00 95.94 81 ASP A C 1
ATOM 607 O O . ASP A 1 81 ? -3.859 -1.446 16.413 1.00 95.94 81 ASP A O 1
ATOM 611 N N . LYS A 1 82 ? -1.647 -1.824 16.471 1.00 95.25 82 LYS A N 1
ATOM 612 C CA . LYS A 1 82 ? -1.576 -2.005 17.934 1.00 95.25 82 LYS A CA 1
ATOM 613 C C . LYS A 1 82 ? -2.039 -0.768 18.701 1.00 95.25 82 LYS A C 1
ATOM 615 O O . LYS A 1 82 ? -2.775 -0.871 19.681 1.00 95.25 82 LYS A O 1
ATOM 620 N N . ASN A 1 83 ? -1.614 0.420 18.274 1.00 93.62 83 ASN A N 1
ATOM 621 C CA . ASN A 1 83 ? -2.029 1.655 18.933 1.00 93.62 83 ASN A CA 1
ATOM 622 C C . ASN A 1 83 ? -3.535 1.904 18.766 1.00 93.62 83 ASN A C 1
ATOM 624 O O . ASN A 1 83 ? -4.187 2.390 19.695 1.00 93.62 83 ASN A O 1
ATOM 628 N N . LEU A 1 84 ? -4.101 1.539 17.614 1.00 93.12 84 LEU A N 1
ATOM 629 C CA . LEU A 1 84 ? -5.535 1.615 17.374 1.00 93.12 84 LEU A CA 1
ATOM 630 C C . LEU A 1 84 ? -6.300 0.647 18.286 1.00 93.12 84 LEU A C 1
ATOM 632 O O . LEU A 1 84 ? -7.259 1.067 18.931 1.00 93.12 84 LEU A O 1
ATOM 636 N N . GLU A 1 85 ? -5.837 -0.595 18.422 1.00 92.19 85 GLU A N 1
ATOM 637 C CA . GLU A 1 85 ? -6.403 -1.579 19.351 1.00 92.19 85 GLU A CA 1
ATOM 638 C C . GLU A 1 85 ? -6.441 -1.037 20.792 1.00 92.19 85 GLU A C 1
ATOM 640 O O . GLU A 1 85 ? -7.492 -1.034 21.435 1.00 92.19 85 GLU A O 1
ATOM 645 N N . ILE A 1 86 ? -5.334 -0.457 21.272 1.00 90.56 86 ILE A N 1
ATOM 646 C CA . ILE A 1 86 ? -5.256 0.160 22.607 1.00 90.56 86 ILE A CA 1
ATOM 647 C C . ILE A 1 86 ? -6.277 1.297 22.760 1.00 90.56 86 ILE A C 1
ATOM 649 O O . ILE A 1 86 ? -6.943 1.407 23.795 1.00 90.56 86 ILE A O 1
ATOM 653 N N . LEU A 1 87 ? -6.424 2.156 21.746 1.00 88.62 87 LEU A N 1
ATOM 654 C CA . LEU A 1 87 ? -7.387 3.260 21.771 1.00 88.62 87 LEU A CA 1
ATOM 655 C C . LEU A 1 87 ? -8.840 2.771 21.792 1.00 88.62 87 LEU A C 1
ATOM 657 O O . LEU A 1 87 ? -9.675 3.394 22.455 1.00 88.62 87 LEU A O 1
ATOM 661 N N . HIS A 1 88 ? -9.146 1.682 21.087 1.00 87.00 88 HIS A N 1
ATOM 662 C CA . HIS A 1 88 ? -10.472 1.068 21.087 1.00 87.00 88 HIS A CA 1
ATOM 663 C C . HIS A 1 88 ? -10.784 0.412 22.440 1.00 87.00 88 HIS A C 1
ATOM 665 O O . HIS A 1 88 ? -11.804 0.737 23.052 1.00 87.00 88 HIS A O 1
ATOM 671 N N . SER A 1 89 ? -9.870 -0.393 22.980 1.00 87.62 89 SER A N 1
ATOM 672 C CA . SER A 1 89 ? -10.019 -1.039 24.293 1.00 87.62 89 SER A CA 1
ATOM 673 C C . SER A 1 89 ? -10.140 -0.026 25.445 1.00 87.62 89 SER A C 1
ATOM 675 O O . SER A 1 89 ? -10.956 -0.176 26.361 1.00 87.62 89 SER A O 1
ATOM 677 N N . ALA A 1 90 ? -9.390 1.081 25.387 1.00 79.19 90 ALA A N 1
ATOM 678 C CA . ALA A 1 90 ? -9.491 2.166 26.366 1.00 79.19 90 ALA A CA 1
ATOM 679 C C . ALA A 1 90 ? -10.826 2.937 26.295 1.00 79.19 90 ALA A C 1
ATOM 681 O O . ALA A 1 90 ? -11.277 3.484 27.305 1.00 79.19 90 ALA A O 1
ATOM 682 N N . LYS A 1 91 ? -11.468 3.011 25.121 1.00 76.12 91 LYS A N 1
ATOM 683 C CA . LYS A 1 91 ? -12.808 3.604 24.984 1.00 76.12 91 LYS A CA 1
ATOM 684 C C . LYS A 1 91 ? -13.893 2.693 25.554 1.00 76.12 91 LYS A C 1
ATOM 686 O O . LYS A 1 91 ? -14.751 3.202 26.271 1.00 76.12 91 LYS A O 1
ATOM 691 N N . LEU A 1 92 ? -13.824 1.387 25.289 1.00 73.12 92 LEU A N 1
ATOM 692 C CA . LEU A 1 92 ? -14.779 0.407 25.818 1.00 73.12 92 LEU A CA 1
ATOM 693 C C . LEU A 1 92 ? -14.764 0.393 27.357 1.00 73.12 92 LEU A C 1
ATOM 695 O O . LEU A 1 92 ? -15.795 0.611 27.983 1.00 73.12 92 LEU A O 1
ATOM 699 N N . SER A 1 93 ? -13.582 0.304 27.978 1.00 66.75 93 SER A N 1
ATOM 700 C CA . SER A 1 93 ? -13.445 0.356 29.449 1.00 66.75 93 SER A CA 1
ATOM 701 C C . SER A 1 93 ? -13.915 1.674 30.088 1.00 66.75 93 SER A C 1
ATOM 703 O O . SER A 1 93 ? -14.422 1.680 31.211 1.00 66.75 93 SER A O 1
ATOM 705 N N . ARG A 1 94 ? -13.786 2.813 29.391 1.00 63.81 94 ARG A N 1
ATOM 706 C CA . ARG A 1 94 ? -14.339 4.091 29.865 1.00 63.81 94 ARG A CA 1
ATOM 707 C C . ARG A 1 94 ? -15.867 4.112 29.792 1.00 63.81 94 ARG A C 1
ATOM 709 O O . ARG A 1 94 ? -16.489 4.715 30.668 1.00 63.81 94 ARG A O 1
ATOM 716 N N . ASN A 1 95 ? -16.461 3.496 28.773 1.00 60.66 95 ASN A N 1
ATOM 717 C CA . ASN A 1 95 ? -17.914 3.410 28.648 1.00 60.66 95 ASN A CA 1
ATOM 718 C C . ASN A 1 95 ? -18.506 2.590 29.811 1.00 60.66 95 ASN A C 1
ATOM 720 O O . ASN A 1 95 ? -19.408 3.073 30.488 1.00 60.66 95 ASN A O 1
ATOM 724 N N . GLU A 1 96 ? -17.871 1.465 30.159 1.00 58.06 96 GLU A N 1
ATOM 725 C CA . GLU A 1 96 ? -18.211 0.622 31.323 1.00 58.06 96 GLU A CA 1
ATOM 726 C C . GLU A 1 96 ? -18.109 1.364 32.677 1.00 58.06 96 GLU A C 1
ATOM 728 O O . GLU A 1 96 ? -18.929 1.199 33.578 1.00 58.06 96 GLU A O 1
ATOM 733 N N . GLN A 1 97 ? -17.126 2.257 32.848 1.00 50.34 97 GLN A N 1
ATOM 734 C CA . GLN A 1 97 ? -17.019 3.079 34.068 1.00 50.34 97 GLN A CA 1
ATOM 735 C C . GLN A 1 97 ? -18.023 4.242 34.115 1.00 50.34 97 GLN A C 1
ATOM 737 O O . GLN A 1 97 ? -18.292 4.787 35.189 1.00 50.34 97 GLN A O 1
ATOM 742 N N . SER A 1 98 ? -18.581 4.633 32.967 1.00 48.88 98 SER A N 1
ATOM 743 C CA . SER A 1 98 ? -19.593 5.691 32.863 1.00 48.88 98 SER A CA 1
ATOM 744 C C . SER A 1 98 ? -21.000 5.160 33.151 1.00 48.88 98 SER A C 1
ATOM 746 O O . SER A 1 98 ? -21.824 5.888 33.707 1.00 48.88 98 SER A O 1
ATOM 748 N N . THR A 1 99 ? -21.260 3.887 32.844 1.00 47.62 99 THR A N 1
ATOM 749 C CA . THR A 1 99 ? -22.521 3.191 33.145 1.00 47.62 99 THR A CA 1
ATOM 750 C C . THR A 1 99 ? -22.637 2.780 34.619 1.00 47.62 99 THR A C 1
ATOM 752 O O . THR A 1 99 ? -23.743 2.660 35.134 1.00 47.62 99 THR A O 1
ATOM 755 N N . SER A 1 100 ? -21.529 2.705 35.368 1.00 44.59 100 SER A N 1
ATOM 756 C CA . SER A 1 100 ? -21.539 2.350 36.801 1.00 44.59 100 SER A CA 1
ATOM 757 C C . SER A 1 100 ? -21.971 3.484 37.765 1.00 44.59 100 SER A C 1
ATOM 759 O O . SER A 1 100 ? -22.162 3.249 38.955 1.00 44.59 100 SER A O 1
ATOM 761 N N . ARG A 1 101 ? -22.196 4.726 37.297 1.00 43.91 101 ARG A N 1
ATOM 762 C CA . ARG A 1 101 ? -22.715 5.830 38.153 1.00 43.91 101 ARG A CA 1
ATOM 763 C C . ARG A 1 101 ? -24.232 6.020 38.110 1.00 43.91 101 ARG A C 1
ATOM 765 O O . ARG A 1 101 ? -24.751 6.934 38.751 1.00 43.91 101 ARG A O 1
ATOM 772 N N . ARG A 1 102 ? -24.949 5.174 37.376 1.00 47.78 102 ARG A N 1
ATOM 773 C CA . ARG A 1 102 ? -26.412 5.140 37.354 1.00 47.78 102 ARG A CA 1
ATOM 774 C C . ARG A 1 102 ? -26.869 3.693 37.260 1.00 47.78 102 ARG A C 1
ATOM 776 O O . ARG A 1 102 ? -27.130 3.224 36.165 1.00 47.78 102 ARG A O 1
ATOM 783 N N . SER A 1 103 ? -26.910 3.019 38.403 1.00 40.81 103 SER A N 1
ATOM 784 C CA . SER A 1 103 ? -27.947 2.043 38.750 1.00 40.81 103 SER A CA 1
ATOM 785 C C . SER A 1 103 ? -27.640 1.480 40.129 1.00 40.81 103 SER A C 1
ATOM 787 O O . SER A 1 103 ? -26.779 0.627 40.322 1.00 40.81 103 SER A O 1
ATOM 789 N N . ASP A 1 104 ? -28.353 2.029 41.098 1.00 43.00 104 ASP A N 1
ATOM 790 C CA . ASP A 1 104 ? -28.630 1.391 42.370 1.00 43.00 104 ASP A CA 1
ATOM 791 C C . ASP A 1 104 ? -29.588 0.226 42.072 1.00 43.00 104 ASP A C 1
ATOM 793 O O . ASP A 1 104 ? -30.728 0.496 41.707 1.00 43.00 104 ASP A O 1
ATOM 797 N N . THR A 1 105 ? -29.103 -1.028 42.061 1.00 41.19 105 THR A N 1
ATOM 798 C CA . THR A 1 105 ? -29.776 -2.264 42.549 1.00 41.19 105 THR A CA 1
ATOM 799 C C . THR A 1 105 ? -29.086 -3.570 42.081 1.00 41.19 105 THR A C 1
ATOM 801 O O . THR A 1 105 ? -29.124 -3.946 40.917 1.00 41.19 105 THR A O 1
ATOM 804 N N . THR A 1 106 ? -28.504 -4.277 43.066 1.00 40.38 106 THR A N 1
ATOM 805 C CA . THR A 1 106 ? -28.402 -5.750 43.263 1.00 40.38 106 THR A CA 1
ATOM 806 C C . THR A 1 106 ? -27.732 -6.692 42.236 1.00 40.38 106 THR A C 1
ATOM 808 O O . THR A 1 106 ? -28.332 -7.034 41.225 1.00 40.38 106 THR A O 1
ATOM 811 N N . GLY A 1 107 ? -26.611 -7.320 42.647 1.00 36.81 107 GLY A N 1
ATOM 812 C CA . GLY A 1 107 ? -26.281 -8.736 42.334 1.00 36.81 107 GLY A CA 1
ATOM 813 C C . GLY A 1 107 ? -24.833 -9.023 41.872 1.00 36.81 107 GLY A C 1
ATOM 814 O O . GLY A 1 107 ? -24.328 -8.235 41.088 1.00 36.81 107 GLY A O 1
ATOM 815 N N . PRO A 1 108 ? -24.124 -10.082 42.342 1.00 52.72 108 PRO A N 1
ATOM 816 C CA . PRO A 1 108 ? -22.668 -10.038 42.548 1.00 52.72 108 PRO A CA 1
ATOM 817 C C . PRO A 1 108 ? -21.765 -10.697 41.476 1.00 52.72 108 PRO A C 1
ATOM 819 O O . PRO A 1 108 ? -22.074 -11.726 40.891 1.00 52.72 108 PRO A O 1
ATOM 822 N N . SER A 1 109 ? -20.582 -10.089 41.352 1.00 44.22 109 SER A N 1
ATOM 823 C CA . SER A 1 109 ? -19.252 -10.532 40.884 1.00 44.22 109 SER A CA 1
ATOM 824 C C . SER A 1 109 ? -18.920 -12.028 40.699 1.00 44.22 109 SER A C 1
ATOM 826 O O . SER A 1 109 ? -19.037 -12.799 41.650 1.00 44.22 109 SER A O 1
ATOM 828 N N . HIS A 1 110 ? -18.213 -12.355 39.603 1.00 38.47 110 HIS A N 1
ATOM 829 C CA . HIS A 1 110 ? -17.006 -13.199 39.667 1.00 38.47 110 HIS A CA 1
ATOM 830 C C . HIS A 1 110 ? -15.976 -12.846 38.574 1.00 38.47 110 HIS A C 1
ATOM 832 O O . HIS A 1 110 ? -16.315 -12.468 37.458 1.00 38.47 110 HIS A O 1
ATOM 838 N N . ILE A 1 111 ? -14.707 -12.935 38.964 1.00 49.00 111 ILE A N 1
ATOM 839 C CA . ILE A 1 111 ? -13.476 -12.488 38.303 1.00 49.00 111 ILE A CA 1
ATOM 840 C C . ILE A 1 111 ? -12.862 -13.656 37.513 1.00 49.00 111 ILE A C 1
ATOM 842 O O . ILE A 1 111 ? -12.914 -14.792 37.978 1.00 49.00 111 ILE A O 1
ATOM 846 N N . GLY A 1 112 ? -12.195 -13.385 36.386 1.00 36.03 112 GLY A N 1
ATOM 847 C CA . GLY A 1 112 ? -11.327 -14.369 35.731 1.00 36.03 112 GLY A CA 1
ATOM 848 C C . GLY A 1 112 ? -10.552 -13.792 34.550 1.00 36.03 112 GLY A C 1
ATOM 849 O O . GLY A 1 112 ? -11.093 -13.647 33.465 1.00 36.03 112 GLY A O 1
ATOM 850 N N . SER A 1 113 ? -9.286 -13.452 34.779 1.00 46.69 113 SER A N 1
ATOM 851 C CA . SER A 1 113 ? -8.324 -12.959 33.789 1.00 46.69 113 SER A CA 1
ATOM 852 C C . SER A 1 113 ? -7.266 -14.036 33.521 1.00 46.69 113 SER A C 1
ATOM 854 O O . SER A 1 113 ? -6.824 -14.666 34.483 1.00 46.69 113 SER A O 1
ATOM 856 N N . SER A 1 114 ? -6.745 -14.078 32.283 1.00 40.91 114 SER A N 1
ATOM 857 C CA . SER A 1 114 ? -5.326 -14.303 31.885 1.00 40.91 114 SER A CA 1
ATOM 858 C C . SER A 1 114 ? -5.006 -15.518 30.984 1.00 40.91 114 SER A C 1
ATOM 860 O O . SER A 1 114 ? -5.028 -16.655 31.430 1.00 40.91 114 SER A O 1
ATOM 862 N N . GLN A 1 115 ? -4.605 -15.193 29.742 1.00 49.34 115 GLN A N 1
ATOM 863 C CA . GLN A 1 115 ? -3.540 -15.755 28.876 1.00 49.34 115 GLN A CA 1
ATOM 864 C C . GLN A 1 115 ? -3.060 -17.214 29.046 1.00 49.34 115 GLN A C 1
ATOM 866 O O . GLN A 1 115 ? -2.403 -17.538 30.032 1.00 49.34 115 GLN A O 1
ATOM 871 N N . SER A 1 116 ? -3.147 -18.010 27.968 1.00 34.97 116 SER A N 1
ATOM 872 C CA . SER A 1 116 ? -2.006 -18.620 27.232 1.00 34.97 116 SER A CA 1
ATOM 873 C C . SER A 1 116 ? -2.506 -19.539 26.096 1.00 34.97 116 SER A C 1
ATOM 875 O O . SER A 1 116 ? -3.348 -20.396 26.317 1.00 34.97 116 SER A O 1
ATOM 877 N N . GLU A 1 117 ? -1.996 -19.350 24.875 1.00 39.59 117 GLU A N 1
ATOM 878 C CA . GLU A 1 117 ? -2.160 -20.270 23.724 1.00 39.59 117 GLU A CA 1
ATOM 879 C C . GLU A 1 117 ? -1.304 -21.551 23.907 1.00 39.59 117 GLU A C 1
ATOM 881 O O . GLU A 1 117 ? -0.359 -21.485 24.705 1.00 39.59 117 GLU A O 1
ATOM 886 N N . PRO A 1 118 ? -1.468 -22.660 23.135 1.00 54.34 118 PRO A N 1
ATOM 887 C CA . PRO A 1 118 ? -2.373 -22.915 21.999 1.00 54.34 118 PRO A CA 1
ATOM 888 C C . PRO A 1 118 ? -3.169 -24.250 22.087 1.00 54.34 118 PRO A C 1
ATOM 890 O O . PRO A 1 118 ? -2.844 -25.140 22.865 1.00 54.34 118 PRO A O 1
ATOM 893 N N . MET A 1 119 ? -4.113 -24.420 21.154 1.00 39.78 119 MET A N 1
ATOM 894 C CA . MET A 1 119 ? -5.019 -25.563 20.912 1.00 39.78 119 MET A CA 1
ATOM 895 C C . MET A 1 119 ? -6.327 -25.582 21.720 1.00 39.78 119 MET A C 1
ATOM 897 O O . MET A 1 119 ? -6.338 -25.596 22.943 1.00 39.78 119 MET A O 1
ATOM 901 N N . GLU A 1 120 ? -7.400 -25.707 20.929 1.00 36.84 120 GLU A N 1
ATOM 902 C CA . GLU A 1 120 ? -8.797 -26.020 21.265 1.00 36.84 120 GLU A CA 1
ATOM 903 C C . GLU A 1 120 ? -9.711 -24.812 21.547 1.00 36.84 120 GLU A C 1
ATOM 905 O O . GLU A 1 120 ? -9.810 -24.312 22.658 1.00 36.84 120 GLU A O 1
ATOM 910 N N . GLU A 1 121 ? -10.352 -24.355 20.457 1.00 42.97 121 GLU A N 1
ATOM 911 C CA . GLU A 1 121 ? -11.615 -23.599 20.356 1.00 42.97 121 GLU A CA 1
ATOM 912 C C . GLU A 1 121 ? -12.107 -22.906 21.636 1.00 42.97 121 GLU A C 1
ATOM 914 O O . GLU A 1 121 ? -13.119 -23.292 22.229 1.00 42.97 121 GLU A O 1
ATOM 919 N N . ASP A 1 122 ? -11.425 -21.825 22.023 1.00 35.62 122 ASP A N 1
ATOM 920 C CA . ASP A 1 122 ? -11.864 -21.012 23.150 1.00 35.62 122 ASP A CA 1
ATOM 921 C C . ASP A 1 122 ? -13.198 -20.344 22.799 1.00 35.62 122 ASP A C 1
ATOM 923 O O . ASP A 1 122 ? -13.322 -19.520 21.882 1.00 35.62 122 ASP A O 1
ATOM 927 N N . HIS A 1 123 ? -14.225 -20.790 23.512 1.00 44.91 123 HIS A N 1
ATOM 928 C CA . HIS A 1 123 ? -15.572 -20.268 23.484 1.00 44.91 123 HIS A CA 1
ATOM 929 C C . HIS A 1 123 ? -15.536 -18.822 23.979 1.00 44.91 123 HIS A C 1
ATOM 931 O O . HIS A 1 123 ? -15.786 -18.542 25.150 1.00 44.91 123 HIS A O 1
ATOM 937 N N . VAL A 1 124 ? -15.270 -17.882 23.069 1.00 47.81 124 VAL A N 1
ATOM 938 C CA . VAL A 1 124 ? -15.671 -16.490 23.258 1.00 47.81 124 VAL A CA 1
ATOM 939 C C . VAL A 1 124 ? -17.162 -16.548 23.559 1.00 47.81 124 VAL A C 1
ATOM 941 O O . VAL A 1 124 ? -17.954 -16.912 22.689 1.00 47.81 124 VAL A O 1
ATOM 944 N N . THR A 1 125 ? -17.545 -16.255 24.799 1.00 55.81 125 THR A N 1
ATOM 945 C CA . THR A 1 125 ? -18.938 -16.135 25.226 1.00 55.81 125 THR A CA 1
ATOM 946 C C . THR A 1 125 ? -19.539 -14.921 24.525 1.00 55.81 125 THR A C 1
ATOM 948 O O . THR A 1 125 ? -19.631 -13.825 25.071 1.00 55.81 125 THR A O 1
ATOM 951 N N . LYS A 1 126 ? -19.872 -15.094 23.243 1.00 70.00 126 LYS A N 1
ATOM 952 C CA . LYS A 1 126 ? -20.527 -14.077 22.429 1.00 70.00 126 LYS A CA 1
ATOM 953 C C . LYS A 1 126 ? -21.872 -13.777 23.074 1.00 70.00 126 LYS A C 1
ATOM 955 O O . LYS A 1 126 ? -22.649 -14.692 23.334 1.00 70.00 126 LYS A O 1
ATOM 960 N N . LEU A 1 127 ? -22.116 -12.501 23.359 1.00 80.75 127 LEU A N 1
ATOM 961 C CA . LEU A 1 127 ? -23.354 -12.066 23.989 1.00 80.75 127 LEU A CA 1
ATOM 962 C C . LEU A 1 127 ? -24.521 -12.317 23.016 1.00 80.75 127 LEU A C 1
ATOM 964 O O . LEU A 1 127 ? -24.473 -11.804 21.892 1.00 80.75 127 LEU A O 1
ATOM 968 N N . PRO A 1 128 ? -25.553 -13.084 23.405 1.00 84.44 128 PRO A N 1
ATOM 969 C CA . PRO A 1 128 ? -26.720 -13.264 22.560 1.00 84.44 128 PRO A CA 1
ATOM 970 C C . PRO A 1 128 ? -27.492 -11.948 22.447 1.00 84.44 128 PRO A C 1
ATOM 972 O O . PRO A 1 128 ? -27.632 -11.209 23.422 1.00 84.44 128 PRO A O 1
ATOM 975 N N . PHE A 1 129 ? -27.986 -11.645 21.247 1.00 86.81 129 PHE A N 1
ATOM 976 C CA . PHE A 1 129 ? -28.752 -10.421 20.985 1.00 86.81 129 PHE A CA 1
ATOM 977 C C . PHE A 1 129 ? -30.211 -10.676 20.601 1.00 86.81 129 PHE A C 1
ATOM 979 O O . PHE A 1 129 ? -31.005 -9.737 20.563 1.00 86.81 129 PHE A O 1
ATOM 986 N N . ALA A 1 130 ? -30.573 -11.923 20.308 1.00 86.12 130 ALA A N 1
ATOM 987 C CA . ALA A 1 130 ? -31.939 -12.331 20.016 1.00 86.12 130 ALA A CA 1
ATOM 988 C C . ALA A 1 130 ? -32.166 -13.776 20.472 1.00 86.12 130 ALA A C 1
ATOM 990 O O . ALA A 1 130 ? -31.213 -14.534 20.639 1.00 86.12 130 ALA A O 1
ATOM 991 N N . MET A 1 131 ? -33.425 -14.153 20.665 1.00 88.00 131 MET A N 1
ATOM 992 C CA . MET A 1 131 ? -33.843 -15.512 20.999 1.00 88.00 131 MET A CA 1
ATOM 993 C C . MET A 1 131 ? -34.988 -15.907 20.072 1.00 88.00 131 MET A C 1
ATOM 995 O O . MET A 1 131 ? -35.804 -15.056 19.720 1.00 88.00 131 MET A O 1
ATOM 999 N N . ILE A 1 132 ? -35.049 -17.179 19.685 1.00 87.50 132 ILE A N 1
ATOM 1000 C CA . ILE A 1 132 ? -36.117 -17.688 18.825 1.00 87.50 132 ILE A CA 1
ATOM 1001 C C . ILE A 1 132 ? -37.391 -17.887 19.645 1.00 87.50 132 ILE A C 1
ATOM 1003 O O . ILE A 1 132 ? -37.422 -18.696 20.575 1.00 87.50 132 ILE A O 1
ATOM 1007 N N . ASP A 1 133 ? -38.441 -17.158 19.284 1.00 89.94 133 ASP A N 1
ATOM 1008 C CA . ASP A 1 133 ? -39.748 -17.164 19.941 1.00 89.94 133 ASP A CA 1
ATOM 1009 C C . ASP A 1 133 ? -40.784 -18.046 19.229 1.00 89.94 133 ASP A C 1
ATOM 1011 O O . ASP A 1 133 ? -41.646 -18.623 19.892 1.00 89.94 133 ASP A O 1
ATOM 1015 N N . GLU A 1 134 ? -40.676 -18.198 17.907 1.00 89.62 134 GLU A N 1
ATOM 1016 C CA . GLU A 1 134 ? -41.578 -19.007 17.087 1.00 89.62 134 GLU A CA 1
ATOM 1017 C C . GLU A 1 134 ? -40.835 -19.732 15.950 1.00 89.62 134 GLU A C 1
ATOM 1019 O O . GLU A 1 134 ? -39.920 -19.193 15.327 1.00 89.62 134 GLU A O 1
ATOM 1024 N N . ILE A 1 135 ? -41.246 -20.971 15.653 1.00 87.56 135 ILE A N 1
ATOM 1025 C CA . ILE A 1 135 ? -40.784 -21.743 14.492 1.00 87.56 135 ILE A CA 1
ATOM 1026 C C . ILE A 1 135 ? -41.991 -22.420 13.850 1.00 87.56 135 ILE A C 1
ATOM 1028 O O . ILE A 1 135 ? -42.768 -23.091 14.525 1.00 87.56 135 ILE A O 1
ATOM 1032 N N . THR A 1 136 ? -42.128 -22.278 12.532 1.00 90.62 136 THR A N 1
ATOM 1033 C CA . THR A 1 136 ? -43.151 -22.985 11.753 1.00 90.62 136 THR A CA 1
ATOM 1034 C C . THR A 1 136 ? -42.652 -24.360 11.309 1.00 90.62 136 THR A C 1
ATOM 1036 O O . THR A 1 136 ? -41.557 -24.477 10.744 1.00 90.62 136 THR A O 1
ATOM 1039 N N . ASP A 1 137 ? -43.477 -25.391 11.500 1.00 86.75 137 ASP A N 1
ATOM 1040 C CA . ASP A 1 137 ? -43.188 -26.760 11.062 1.00 86.75 137 ASP A CA 1
ATOM 1041 C C . ASP A 1 137 ? -42.980 -26.834 9.541 1.00 86.75 137 ASP A C 1
ATOM 1043 O O . ASP A 1 137 ? -43.783 -26.331 8.754 1.00 86.75 137 ASP A O 1
ATOM 1047 N N . GLY A 1 138 ? -41.885 -27.470 9.116 1.00 85.50 138 GLY A N 1
ATOM 1048 C CA . GLY A 1 138 ? -41.524 -27.595 7.698 1.00 85.50 138 GLY A CA 1
ATOM 1049 C C . GLY A 1 138 ? -40.900 -26.339 7.075 1.00 85.50 138 GLY A C 1
ATOM 1050 O O . GLY A 1 138 ? -40.670 -26.315 5.866 1.00 85.50 138 GLY A O 1
ATOM 1051 N N . SER A 1 139 ? -40.606 -25.305 7.872 1.00 85.75 139 SER A N 1
ATOM 1052 C CA . SER A 1 139 ? -39.807 -24.157 7.428 1.00 85.75 139 SER A CA 1
ATOM 1053 C C . SER A 1 139 ? -38.321 -24.519 7.260 1.00 85.75 139 SER A C 1
ATOM 1055 O O . SER A 1 139 ? -37.848 -25.474 7.883 1.00 85.75 139 SER A O 1
ATOM 1057 N N . PRO A 1 140 ? -37.544 -23.734 6.486 1.00 84.38 140 PRO A N 1
ATOM 1058 C CA . PRO A 1 140 ? -36.094 -23.913 6.392 1.00 84.38 140 PRO A CA 1
ATOM 1059 C C . PRO A 1 140 ? -35.405 -23.910 7.763 1.00 84.38 140 PRO A C 1
ATOM 1061 O O . PRO A 1 140 ? -34.544 -24.742 8.009 1.00 84.38 140 PRO A O 1
ATOM 1064 N N . ALA A 1 141 ? -35.849 -23.053 8.690 1.00 83.31 141 ALA A N 1
ATOM 1065 C CA . ALA A 1 141 ? -35.289 -22.984 10.039 1.00 83.31 141 ALA A CA 1
ATOM 1066 C C . ALA A 1 141 ? -35.509 -24.278 10.846 1.00 83.31 141 ALA A C 1
ATOM 1068 O O . ALA A 1 141 ? -34.621 -24.717 11.573 1.00 83.31 141 ALA A O 1
ATOM 1069 N N . SER A 1 142 ? -36.673 -24.919 10.687 1.00 84.06 142 SER A N 1
ATOM 1070 C CA . SER A 1 142 ? -36.971 -26.214 11.313 1.00 84.06 142 SER A CA 1
ATOM 1071 C C . SER A 1 142 ? -36.112 -27.341 10.726 1.00 84.06 142 SER A C 1
ATOM 1073 O O . SER A 1 142 ? -35.603 -28.180 11.469 1.00 84.06 142 SER A O 1
ATOM 1075 N N . LEU A 1 143 ? -35.912 -27.342 9.403 1.00 82.62 143 LEU A N 1
ATOM 1076 C CA . LEU A 1 143 ? -35.090 -28.339 8.706 1.00 82.62 143 LEU A CA 1
ATOM 1077 C C . LEU A 1 143 ? -33.596 -28.195 9.023 1.00 82.62 143 LEU A C 1
ATOM 1079 O O . LEU A 1 143 ? -32.907 -29.206 9.147 1.00 82.62 143 LEU A O 1
ATOM 1083 N N . ASP A 1 144 ? -33.130 -26.962 9.222 1.00 81.50 144 ASP A N 1
ATOM 1084 C CA . ASP A 1 144 ? -31.757 -26.648 9.632 1.00 81.50 144 ASP A CA 1
ATOM 1085 C C . ASP A 1 144 ? -31.523 -26.841 11.143 1.00 81.50 144 ASP A C 1
ATOM 1087 O O . ASP A 1 144 ? -30.401 -26.699 11.631 1.00 81.50 144 ASP A O 1
ATOM 1091 N N . GLY A 1 145 ? -32.558 -27.237 11.893 1.00 83.00 145 GLY A N 1
ATOM 1092 C CA . GLY A 1 145 ? -32.437 -27.687 13.278 1.00 83.00 145 GLY A CA 1
ATOM 1093 C C . GLY A 1 145 ? -32.465 -26.586 14.337 1.00 83.00 145 GLY A C 1
ATOM 1094 O O . GLY A 1 145 ? -32.048 -26.854 15.466 1.00 83.00 145 GLY A O 1
ATOM 1095 N N . LEU A 1 146 ? -32.960 -25.386 14.010 1.00 84.56 146 LEU A N 1
ATOM 1096 C CA . LEU A 1 146 ? -33.229 -24.346 15.005 1.00 84.56 146 LEU A CA 1
ATOM 1097 C C . LEU A 1 146 ? -34.389 -24.773 15.918 1.00 84.56 146 LEU A C 1
ATOM 1099 O O . LEU A 1 146 ? -35.332 -25.444 15.485 1.00 84.56 146 LEU A O 1
ATOM 1103 N N . GLN A 1 147 ? -34.328 -24.377 17.188 1.00 86.00 147 GLN A N 1
ATOM 1104 C CA . GLN A 1 147 ? -35.328 -24.701 18.202 1.00 86.00 147 GLN A CA 1
ATOM 1105 C C . GLN A 1 147 ? -35.830 -23.459 18.942 1.00 86.00 147 GLN A C 1
ATOM 1107 O O . GLN A 1 147 ? -35.152 -22.440 19.055 1.00 86.00 147 GLN A O 1
ATOM 1112 N N . LEU A 1 148 ? -37.048 -23.560 19.481 1.00 85.75 148 LEU A N 1
ATOM 1113 C CA . LEU A 1 148 ? -37.607 -22.534 20.357 1.00 85.75 148 LEU A CA 1
ATOM 1114 C C . LEU A 1 148 ? -36.705 -22.328 21.579 1.00 85.75 148 LEU A C 1
ATOM 1116 O O . LEU A 1 148 ? -36.346 -23.286 22.275 1.00 85.75 148 LEU A O 1
ATOM 1120 N N . GLY A 1 149 ? -36.392 -21.066 21.855 1.00 82.62 149 GLY A N 1
ATOM 1121 C CA . GLY A 1 149 ? -35.488 -20.669 22.926 1.00 82.62 149 GLY A CA 1
ATOM 1122 C C . GLY A 1 149 ? -34.003 -20.735 22.570 1.00 82.62 149 GLY A C 1
ATOM 1123 O O . GLY A 1 149 ? -33.187 -20.509 23.459 1.00 82.62 149 GLY A O 1
ATOM 1124 N N . ASP A 1 150 ? -33.631 -21.031 21.320 1.00 85.19 150 ASP A N 1
ATOM 1125 C CA . ASP A 1 150 ? -32.242 -20.875 20.887 1.00 85.19 150 ASP A CA 1
ATOM 1126 C C . ASP A 1 150 ? -31.844 -19.396 20.903 1.00 85.19 150 ASP A C 1
ATOM 1128 O O . ASP A 1 150 ? -32.607 -18.515 20.498 1.00 85.19 150 ASP A O 1
ATOM 1132 N N . GLU A 1 151 ? -30.625 -19.128 21.360 1.00 87.25 151 GLU A N 1
ATOM 1133 C CA . GLU A 1 151 ? -30.066 -17.785 21.456 1.00 87.25 151 GLU A CA 1
ATOM 1134 C C . GLU A 1 151 ? -29.157 -17.486 20.256 1.00 87.25 151 GLU A C 1
ATOM 1136 O O . GLU A 1 151 ? -28.241 -18.239 19.919 1.00 87.25 151 GLU A O 1
ATOM 1141 N N . ILE A 1 152 ? -29.395 -16.349 19.608 1.00 83.81 152 ILE A N 1
ATOM 1142 C CA . ILE A 1 152 ? -28.646 -15.889 18.444 1.00 83.81 152 ILE A CA 1
ATOM 1143 C C . ILE A 1 152 ? -27.500 -15.001 18.916 1.00 83.81 152 ILE A C 1
ATOM 1145 O O . ILE A 1 152 ? -27.699 -13.888 19.407 1.00 83.81 152 ILE A O 1
ATOM 1149 N N . VAL A 1 153 ? -26.284 -15.496 18.710 1.00 84.12 153 VAL A N 1
ATOM 1150 C CA . VAL A 1 153 ? -25.034 -14.795 19.041 1.00 84.12 153 VAL A CA 1
ATOM 1151 C C . VAL A 1 153 ? -24.412 -14.071 17.846 1.00 84.12 153 VAL A C 1
ATOM 1153 O O . VAL A 1 153 ? -23.633 -13.134 18.015 1.00 84.12 153 VAL A O 1
ATOM 1156 N N . LYS A 1 154 ? -24.735 -14.511 16.624 1.00 83.56 154 LYS A N 1
ATOM 1157 C CA . LYS A 1 154 ? -24.194 -13.983 15.369 1.00 83.56 154 LYS A CA 1
ATOM 1158 C C . LYS A 1 154 ? -25.183 -14.209 14.230 1.00 83.56 154 LYS A C 1
ATOM 1160 O O . LYS A 1 154 ? -25.771 -15.282 14.136 1.00 83.56 154 LYS A O 1
ATOM 1165 N N . PHE A 1 155 ? -25.313 -13.229 13.344 1.00 81.50 155 PHE A N 1
ATOM 1166 C CA . PHE A 1 155 ? -26.086 -13.340 12.109 1.00 81.50 155 PHE A CA 1
ATOM 1167 C C . PHE A 1 155 ? -25.258 -12.806 10.939 1.00 81.50 155 PHE A C 1
ATOM 1169 O O . PHE A 1 155 ? -24.911 -11.627 10.923 1.00 81.50 155 PHE A O 1
ATOM 1176 N N . GLY A 1 156 ? -24.891 -13.667 9.985 1.00 80.25 156 GLY A N 1
ATOM 1177 C CA . GLY A 1 156 ? -23.937 -13.299 8.931 1.00 80.25 156 GLY A CA 1
ATOM 1178 C C . GLY A 1 156 ? -22.619 -12.824 9.543 1.00 80.25 156 GLY A C 1
ATOM 1179 O O . GLY A 1 156 ? -22.008 -13.549 10.329 1.00 80.25 156 GLY A O 1
ATOM 1180 N N . ASN A 1 157 ? -22.200 -11.595 9.241 1.00 80.62 157 ASN A N 1
ATOM 1181 C CA . ASN A 1 157 ? -21.050 -10.947 9.879 1.00 80.62 157 ASN A CA 1
ATOM 1182 C C . ASN A 1 157 ? -21.405 -9.996 11.045 1.00 80.62 157 ASN A C 1
ATOM 1184 O O . ASN A 1 157 ? -20.559 -9.222 11.496 1.00 80.62 157 ASN A O 1
ATOM 1188 N N . VAL A 1 158 ? -22.645 -10.032 11.536 1.00 80.88 158 VAL A N 1
ATOM 1189 C CA . VAL A 1 158 ? -23.138 -9.148 12.600 1.00 80.88 158 VAL A CA 1
ATOM 1190 C C . VAL A 1 158 ? -23.119 -9.857 13.953 1.00 80.88 158 VAL A C 1
ATOM 1192 O O . VAL A 1 158 ? -23.659 -10.951 14.107 1.00 80.88 158 VAL A O 1
ATOM 1195 N N . GLU A 1 159 ? -22.517 -9.201 14.941 1.00 86.50 159 GLU A N 1
ATOM 1196 C CA . GLU A 1 159 ? -22.474 -9.603 16.352 1.00 86.50 159 GLU A CA 1
ATOM 1197 C C . GLU A 1 159 ? -23.065 -8.476 17.223 1.00 86.50 159 GLU A C 1
ATOM 1199 O O . GLU A 1 159 ? -23.306 -7.364 16.734 1.00 86.50 159 GLU A O 1
ATOM 1204 N N . ALA A 1 160 ? -23.314 -8.748 18.508 1.00 82.00 160 ALA A N 1
ATOM 1205 C CA . ALA A 1 160 ? -23.866 -7.764 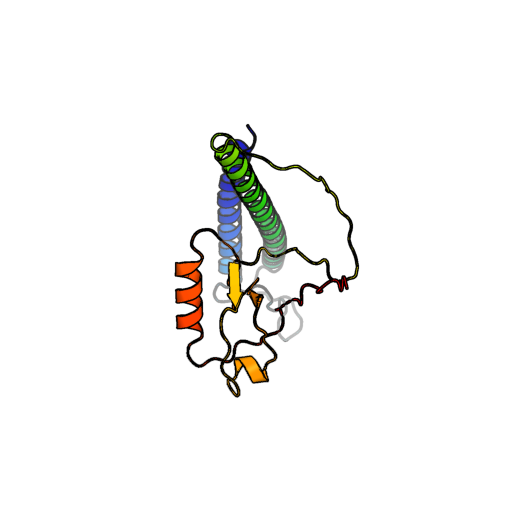19.439 1.00 82.00 160 ALA A CA 1
ATOM 1206 C C . ALA A 1 160 ? -22.985 -6.495 19.511 1.00 82.00 160 ALA A C 1
ATOM 1208 O O . ALA A 1 160 ? -21.839 -6.547 19.958 1.00 82.00 160 ALA A O 1
ATOM 1209 N N . CYS A 1 161 ? -23.512 -5.351 19.059 1.00 80.62 161 CYS A N 1
ATOM 1210 C CA . CYS A 1 161 ? -22.797 -4.071 19.038 1.00 80.62 161 CYS A CA 1
ATOM 1211 C C . CYS A 1 161 ? -23.735 -2.858 19.170 1.00 80.62 161 CYS A C 1
ATOM 1213 O O . CYS A 1 161 ? -24.945 -2.953 18.941 1.00 80.62 161 CYS A O 1
ATOM 1215 N N . ASP A 1 162 ? -23.160 -1.695 19.495 1.00 73.88 162 ASP A N 1
ATOM 1216 C CA . ASP A 1 162 ? -23.857 -0.408 19.411 1.00 73.88 162 ASP A CA 1
ATOM 1217 C C . ASP A 1 162 ? -24.224 -0.146 17.935 1.00 73.88 162 ASP A C 1
ATOM 1219 O O . ASP A 1 162 ? -23.344 -0.138 17.076 1.00 73.88 162 ASP A O 1
ATOM 1223 N N . GLN A 1 163 ? -25.517 0.058 17.638 1.00 84.31 163 GLN A N 1
ATOM 1224 C CA . GLN A 1 163 ? -26.126 0.106 16.284 1.00 84.31 163 GLN A CA 1
ATOM 1225 C C . GLN A 1 163 ? -26.415 -1.254 15.608 1.00 8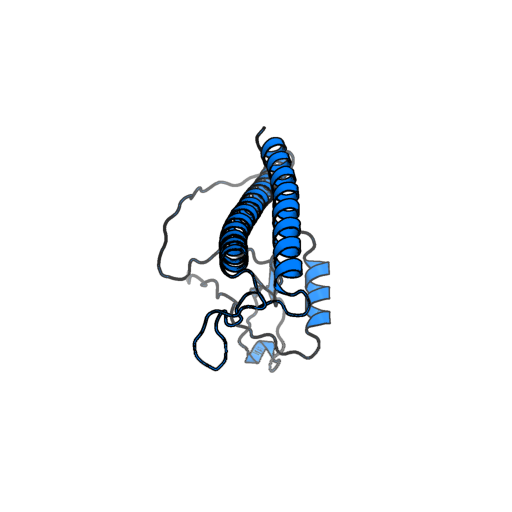4.31 163 GLN A C 1
ATOM 1227 O O . GLN A 1 163 ? -26.467 -1.349 14.378 1.00 84.31 163 GLN A O 1
ATOM 1232 N N . LEU A 1 164 ? -26.687 -2.299 16.394 1.00 84.94 164 LEU A N 1
ATOM 1233 C CA . LEU A 1 164 ? -27.078 -3.631 15.908 1.00 84.94 164 LEU A CA 1
ATOM 1234 C C . LEU A 1 164 ? -28.147 -3.615 14.795 1.00 84.94 164 LEU A C 1
ATOM 1236 O O . LEU A 1 164 ? -28.004 -4.309 13.793 1.00 84.94 164 LEU A O 1
ATOM 1240 N N . GLN A 1 165 ? -29.203 -2.812 14.944 1.00 85.25 165 GLN A N 1
ATOM 1241 C CA . GLN A 1 165 ? -30.330 -2.780 14.000 1.00 85.25 165 GLN A CA 1
ATOM 1242 C C . GLN A 1 165 ? -29.909 -2.335 12.59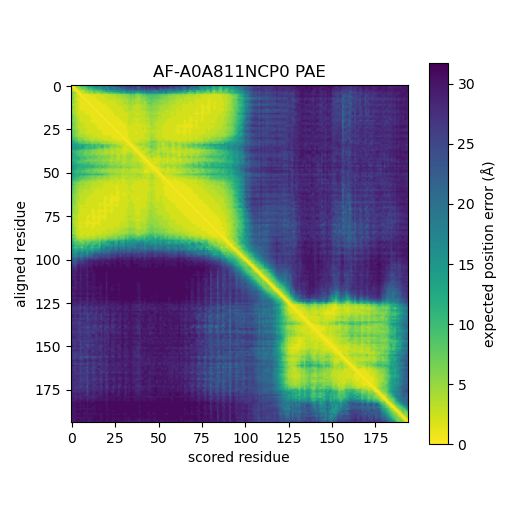1 1.00 85.25 165 GLN A C 1
ATOM 1244 O O . GLN A 1 165 ? -30.247 -2.995 11.613 1.00 85.25 165 GLN A O 1
ATOM 1249 N N . GLU A 1 166 ? -29.130 -1.255 12.473 1.00 87.31 166 GLU A N 1
ATOM 1250 C CA . GLU A 1 166 ? -28.647 -0.744 11.179 1.00 87.31 166 GLU A CA 1
ATOM 1251 C C . GLU A 1 166 ? -27.729 -1.757 10.480 1.00 87.31 166 GLU A C 1
ATOM 1253 O O . GLU A 1 166 ? -27.785 -1.931 9.258 1.00 87.31 166 GLU A O 1
ATOM 1258 N N . ARG A 1 167 ? -26.905 -2.462 11.265 1.00 85.75 167 ARG A N 1
ATOM 1259 C CA . ARG A 1 167 ? -26.001 -3.508 10.776 1.00 85.75 167 ARG A CA 1
ATOM 1260 C C . ARG A 1 167 ? -26.756 -4.738 10.290 1.00 85.75 167 ARG A C 1
ATOM 1262 O O . ARG A 1 167 ? -26.447 -5.213 9.204 1.00 85.75 167 ARG A O 1
ATOM 1269 N N . LEU A 1 168 ? -27.756 -5.209 11.037 1.00 86.56 168 LEU A N 1
ATOM 1270 C CA . LEU A 1 168 ? -28.611 -6.326 10.621 1.00 86.56 168 LEU A CA 1
ATOM 1271 C C . LEU A 1 168 ? -29.360 -6.008 9.325 1.00 86.56 168 LEU A C 1
ATOM 1273 O O . LEU A 1 168 ? -29.393 -6.841 8.426 1.00 86.56 168 LEU A O 1
ATOM 1277 N N . ILE A 1 169 ? -29.903 -4.793 9.198 1.00 86.44 169 ILE A N 1
ATOM 1278 C CA . ILE A 1 169 ? -30.577 -4.354 7.968 1.00 86.44 169 ILE A CA 1
ATOM 1279 C C . ILE A 1 169 ? -29.591 -4.338 6.794 1.00 86.44 169 ILE A C 1
ATOM 1281 O O . ILE A 1 169 ? -29.897 -4.864 5.729 1.00 86.44 169 ILE A O 1
ATOM 1285 N N . SER A 1 170 ? -28.396 -3.776 6.988 1.00 85.69 170 SER A N 1
ATOM 1286 C CA . SER A 1 170 ? -27.370 -3.715 5.939 1.00 85.69 170 SER A CA 1
ATOM 1287 C C . SER A 1 170 ? -26.904 -5.107 5.502 1.00 85.69 170 SER A C 1
ATOM 1289 O O . SER A 1 170 ? -26.731 -5.350 4.310 1.00 85.69 170 SER A O 1
ATOM 1291 N N . GLU A 1 171 ? -26.730 -6.022 6.456 1.00 84.00 171 GLU A N 1
ATOM 1292 C CA . GLU A 1 171 ? -26.341 -7.410 6.200 1.00 84.00 171 GLU A CA 1
ATOM 1293 C C . GLU A 1 171 ? -27.447 -8.178 5.464 1.00 84.00 171 GLU A C 1
ATOM 1295 O O . GLU A 1 171 ? -27.156 -8.915 4.526 1.00 84.00 171 GLU A O 1
ATOM 1300 N N . ALA A 1 172 ? -28.711 -7.978 5.848 1.00 83.12 172 ALA A N 1
ATOM 1301 C CA . ALA A 1 172 ? -29.857 -8.601 5.191 1.00 83.12 172 ALA A CA 1
ATOM 1302 C C . ALA A 1 172 ? -30.021 -8.118 3.742 1.00 83.12 172 ALA A C 1
ATOM 1304 O O . ALA A 1 172 ? -30.215 -8.937 2.852 1.00 83.12 172 ALA A O 1
ATOM 1305 N N . LEU A 1 173 ? -29.881 -6.810 3.495 1.00 83.75 173 LEU A N 1
ATOM 1306 C CA . LEU A 1 173 ? -29.941 -6.235 2.145 1.00 83.75 173 LEU A CA 1
ATOM 1307 C C . LEU A 1 173 ? -28.765 -6.680 1.268 1.00 83.75 173 LEU A C 1
ATOM 1309 O O . LEU A 1 173 ? -28.921 -6.877 0.069 1.00 83.75 173 LEU A O 1
ATOM 1313 N N . SER A 1 174 ? 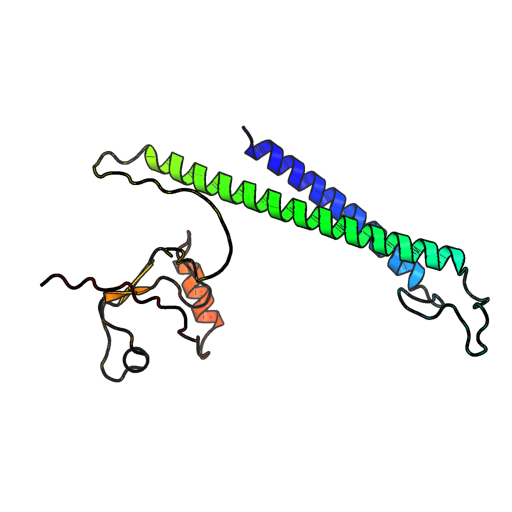-27.574 -6.826 1.854 1.00 83.00 174 SER A N 1
ATOM 1314 C CA . SER A 1 174 ? -26.375 -7.230 1.105 1.00 83.00 174 SER A CA 1
ATOM 1315 C C . SER A 1 174 ? -26.385 -8.712 0.727 1.00 83.00 174 SER A C 1
ATOM 1317 O O . SER A 1 174 ? -25.747 -9.086 -0.253 1.00 83.00 174 SER A O 1
ATOM 1319 N N . ASN A 1 175 ? -27.095 -9.540 1.497 1.00 76.25 175 ASN A N 1
ATOM 1320 C CA . ASN A 1 175 ? -27.183 -10.988 1.305 1.00 76.25 175 ASN A CA 1
ATOM 1321 C C . ASN A 1 175 ? -28.585 -11.443 0.871 1.00 76.25 175 ASN A C 1
ATOM 1323 O O . ASN A 1 175 ? -28.940 -12.608 1.063 1.00 76.25 175 ASN A O 1
ATOM 1327 N N . GLU A 1 176 ? -29.383 -10.545 0.288 1.00 73.56 176 GLU A N 1
ATOM 1328 C CA . GLU A 1 176 ? -30.685 -10.892 -0.282 1.00 73.56 176 GLU A CA 1
ATOM 1329 C C . GLU A 1 176 ? -30.499 -12.021 -1.321 1.00 73.56 176 GLU A C 1
ATOM 1331 O O . GLU A 1 176 ? -29.565 -12.000 -2.127 1.00 73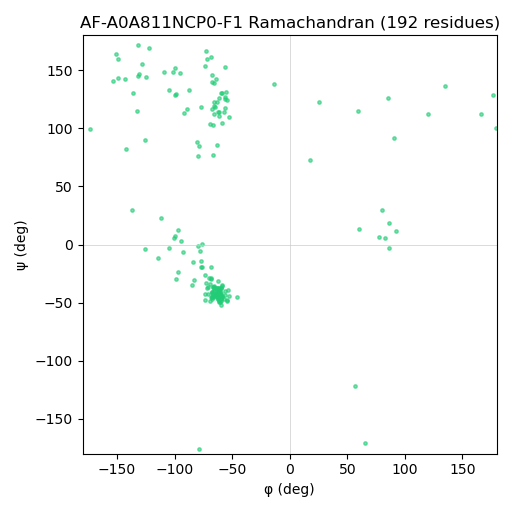.56 176 GLU A O 1
ATOM 1336 N N . ASP A 1 177 ? -31.320 -13.072 -1.225 1.00 68.75 177 ASP A N 1
ATOM 1337 C CA . ASP A 1 177 ? -31.264 -14.299 -2.042 1.00 68.75 177 ASP A CA 1
ATOM 1338 C C . ASP A 1 177 ? -29.964 -15.133 -1.973 1.00 68.75 177 ASP A C 1
ATOM 1340 O O . ASP A 1 177 ? -29.772 -16.062 -2.764 1.00 68.75 177 ASP A O 1
ATOM 1344 N N . SER A 1 178 ? -29.078 -14.868 -1.007 1.00 68.81 178 SER A N 1
ATOM 1345 C CA . SER A 1 178 ? -27.838 -15.632 -0.808 1.00 68.81 178 SER A CA 1
ATOM 1346 C C . SER A 1 178 ? -27.935 -16.577 0.393 1.00 68.81 178 SER A C 1
ATOM 1348 O O . SER A 1 178 ? -28.354 -16.188 1.482 1.00 68.81 178 SER A O 1
ATOM 1350 N N . GLN A 1 179 ? -27.517 -17.838 0.222 1.00 59.88 179 GLN A N 1
ATOM 1351 C CA . GLN A 1 179 ? -27.441 -18.790 1.335 1.00 59.88 179 GLN A CA 1
ATOM 1352 C C . GLN A 1 179 ? -26.343 -18.367 2.317 1.00 59.88 179 GLN A C 1
ATOM 1354 O O . GLN A 1 179 ? -25.160 -18.379 1.976 1.00 59.88 179 GLN A O 1
ATOM 1359 N N . VAL A 1 180 ? -26.728 -18.039 3.550 1.00 59.34 180 VAL A N 1
ATOM 1360 C CA . VAL A 1 180 ? -25.784 -17.789 4.645 1.00 59.34 180 VAL A CA 1
ATOM 1361 C C . VAL A 1 180 ? -25.507 -19.122 5.351 1.00 59.34 180 VAL A C 1
ATOM 1363 O O . VAL A 1 180 ? -26.444 -19.715 5.887 1.00 59.34 180 VAL A O 1
ATOM 1366 N N . PRO A 1 181 ? -24.266 -19.642 5.352 1.00 54.88 181 PRO A N 1
ATOM 1367 C CA . PRO A 1 181 ? -23.969 -20.907 6.014 1.00 54.88 181 PRO A CA 1
ATOM 1368 C C . PRO A 1 181 ? -24.157 -20.778 7.533 1.00 54.88 181 PRO A C 1
ATOM 1370 O O . PRO A 1 181 ? -23.474 -19.999 8.200 1.00 54.88 181 PRO A O 1
ATOM 1373 N N . PHE A 1 182 ? -25.075 -21.569 8.088 1.00 55.97 182 PHE A N 1
ATOM 1374 C CA . PHE A 1 182 ? -25.339 -21.661 9.525 1.00 55.97 182 PHE A CA 1
ATOM 1375 C C . PHE A 1 182 ? -24.289 -22.562 10.202 1.00 55.97 182 PHE A C 1
ATOM 1377 O O . PHE A 1 182 ? -24.542 -23.723 10.501 1.00 55.97 182 PHE A O 1
ATOM 1384 N N . SER A 1 183 ? -23.068 -22.059 10.415 1.00 47.28 183 SER A N 1
ATOM 1385 C CA . SER A 1 183 ? -21.995 -22.836 11.070 1.00 47.28 183 SER A CA 1
ATOM 1386 C C . SER A 1 183 ? -21.694 -22.437 12.520 1.00 47.28 183 SER A C 1
ATOM 1388 O O . SER A 1 183 ? -20.872 -23.087 13.155 1.00 47.28 183 SER A O 1
ATOM 1390 N N . ASN A 1 184 ? -22.340 -21.410 13.090 1.00 41.53 184 ASN A N 1
ATOM 1391 C CA . ASN A 1 184 ? -21.935 -20.863 14.400 1.00 41.53 184 ASN A CA 1
ATOM 1392 C C . ASN A 1 184 ? -23.087 -20.537 15.372 1.00 41.53 184 ASN A C 1
ATOM 1394 O O . ASN A 1 184 ? -22.930 -19.673 16.235 1.00 41.53 184 ASN A O 1
ATOM 1398 N N . ALA A 1 185 ? -24.217 -21.244 15.300 1.00 43.19 185 ALA A N 1
ATOM 1399 C CA . ALA A 1 185 ? -25.146 -21.293 16.431 1.00 43.19 185 ALA A CA 1
ATOM 1400 C C . ALA A 1 185 ? -24.590 -22.297 17.457 1.00 43.19 185 ALA A C 1
ATOM 1402 O O . ALA A 1 185 ? -24.876 -23.493 17.410 1.00 43.19 185 ALA A O 1
ATOM 1403 N N . MET A 1 186 ? -23.688 -21.832 18.327 1.00 42.22 186 MET A N 1
ATOM 1404 C CA . MET A 1 186 ? -23.171 -22.645 19.429 1.00 42.22 186 MET A CA 1
ATOM 1405 C C . MET A 1 186 ? -24.341 -23.026 20.339 1.00 42.22 186 MET A C 1
ATOM 1407 O O . MET A 1 186 ? -24.951 -22.168 20.972 1.00 42.22 186 MET A O 1
ATOM 1411 N N . LYS A 1 187 ? -24.649 -24.327 20.392 1.00 44.03 187 LYS A N 1
ATOM 1412 C CA . LYS A 1 187 ? -25.580 -24.918 21.356 1.00 44.03 187 LYS A CA 1
ATOM 1413 C C . LYS A 1 187 ? -25.073 -24.636 22.768 1.00 44.03 187 LYS A C 1
ATOM 1415 O O . LYS A 1 187 ? -24.147 -25.299 23.232 1.00 44.03 187 LYS A O 1
ATOM 1420 N N . SER A 1 188 ? -25.698 -23.688 23.460 1.00 42.53 188 SER A N 1
ATOM 1421 C CA . SER A 1 188 ? -25.563 -23.595 24.911 1.00 42.53 188 SER A CA 1
ATOM 1422 C C . SER A 1 188 ? -26.189 -24.851 25.519 1.00 42.53 188 SER A C 1
ATOM 1424 O O . SER A 1 188 ? -27.361 -25.160 25.293 1.00 42.53 188 SER A O 1
ATOM 1426 N N . GLN A 1 189 ? -25.367 -25.641 26.212 1.00 40.66 189 GLN A N 1
ATOM 1427 C CA . GLN A 1 189 ? -25.777 -26.885 26.849 1.00 40.66 189 GLN A CA 1
ATOM 1428 C C . GLN A 1 189 ? -26.939 -26.628 27.815 1.00 40.66 189 GLN A C 1
ATOM 1430 O O . GLN A 1 189 ? -26.778 -25.953 28.832 1.00 40.66 189 GLN A O 1
ATOM 1435 N N . ARG A 1 190 ? -28.103 -27.236 27.553 1.00 39.94 190 ARG A N 1
ATOM 1436 C CA . ARG A 1 190 ? -29.104 -27.445 28.603 1.00 39.94 190 ARG A CA 1
ATOM 1437 C C . ARG A 1 190 ? -28.518 -28.440 29.606 1.00 39.94 190 ARG A C 1
ATOM 1439 O O . ARG A 1 190 ? -28.465 -29.638 29.341 1.00 39.94 190 ARG A O 1
ATOM 1446 N N . SER A 1 191 ? -28.057 -27.928 30.744 1.00 37.59 191 SER A N 1
ATOM 1447 C CA . SER A 1 191 ? -27.822 -28.726 31.944 1.00 37.59 191 SER A CA 1
ATOM 1448 C C . SER A 1 191 ? -29.158 -29.337 32.379 1.00 37.59 191 SER A C 1
ATOM 1450 O O . SER A 1 191 ? -30.073 -28.616 32.776 1.00 37.59 191 SER A O 1
ATOM 1452 N N . SER A 1 192 ? -29.285 -30.659 32.246 1.00 36.25 192 SER A N 1
ATOM 1453 C CA . SER A 1 192 ? -30.372 -31.439 32.839 1.00 36.25 192 SER A CA 1
ATOM 1454 C C . SER A 1 192 ? -30.303 -31.317 34.359 1.00 36.25 192 SER A C 1
ATOM 1456 O O . SER A 1 192 ? -29.372 -31.823 34.982 1.00 36.25 192 SER A O 1
ATOM 1458 N N . ALA A 1 193 ? -31.315 -30.692 34.946 1.00 37.84 193 ALA A N 1
ATOM 1459 C CA . ALA A 1 193 ? -31.677 -30.891 36.338 1.00 37.84 193 ALA A CA 1
ATOM 1460 C C . ALA A 1 193 ? -33.157 -31.283 36.379 1.00 37.84 193 ALA A C 1
ATOM 1462 O O . ALA A 1 193 ? -34.028 -30.420 36.443 1.00 37.84 193 ALA A O 1
ATOM 1463 N N . GLU A 1 194 ? -33.409 -32.589 36.298 1.00 33.16 194 GLU A N 1
ATOM 1464 C CA . GLU A 1 194 ? -34.570 -33.251 36.901 1.00 33.16 194 GLU A CA 1
ATOM 1465 C C . GLU A 1 194 ? -34.135 -34.624 37.421 1.00 33.16 194 GLU A C 1
ATOM 1467 O O . GLU A 1 194 ? -33.363 -35.304 36.701 1.00 33.16 194 GLU A O 1
#

Sequence (194 aa):
MVAPDVKAETMKLMDQRGGLEAEMDAIIARLTAPGGPGITGGLVDAEGFPRSDIDIPNVLAQRRRLAELRNDHKDVTNKIDKNLEILHSAKLSRNEQSTSRRS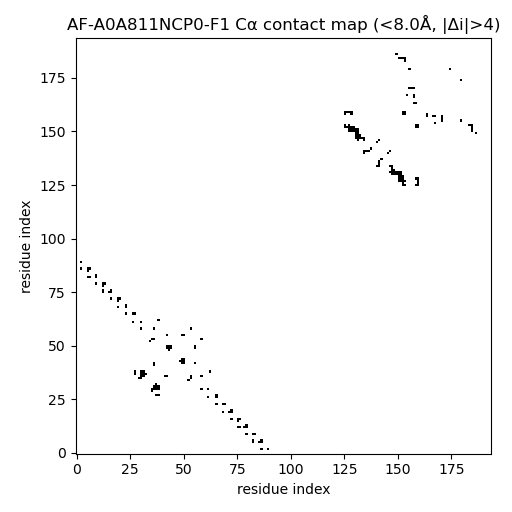DTTGPSHIGSSQSEPMEEDHVTKLPFAMIDEITDGSPASLDGLQLGDEIVKFGNVEACDQLQERLISEALSNEDSQVPFSNAMKSQRSSAE

pLDDT: mean 78.12, std 20.56, range [33.16, 98.31]